Protein AF-Q4FKG7-F1 (afdb_monomer_lite)

Foldseek 3Di:
DACPDLLLLLVLLLVLLCVLQQCFQDPPPLFLRDADPPVVPPPDPPDVPPDDPDVVLVVVLVCLVVDPDRLLQVLLSVQFDDPVLSVDDSSRLSSLLVCCCCVVVVDDPLLLLLLSLLSNVLSVLLNVQLVVLVVVVVVVVVVVVVVVPDPDDPDDPPDDDDDDDDDDDPPDDPPPPPPDPPDDDDDDDDDDDDDDDDPPPCPPPNDHDPSSVVDSHHGDHSRRVSLLSLLSSLLSCCPPPPVCVPPDSLVSLVVSCVSSVHDSSSSVSSNVSSCVSNVNPSDDDPVSSVVSCVSSVHDDD

Sequence (301 aa):
MSISSSDAFASVAVSFVENIVAIGTCGNDGCCNSYNPSIFTLPCAVTDTQETINPALGAFLSEALNAEVFPVGAVARQLCSSHAQLAMTLKGYMHSLFVASREQFGCSLSTLIHSLWLLDRLQRRNILAQQNAAVALHKIHACTYGETCSKKTTSALLNSGLCHGGENSLITHFECWCKSCSGEDVSLSQTSSESSVSSSPEFPRRQLCRACAQNDVFSLQMWNIHIFAAAALLLSMKVNEDALAEVDAEILLDQFSHAICCEPQVLRCAERCICEGLWGNLQVTEQGLQSVIQRLGLHFD

pLDDT: mean 74.67, std 23.63, range [24.89, 98.06]

Organism: Trypanosoma brucei brucei (strain 927/4 GUTat10.1) (NCBI:txid185431)

Structure (mmCIF, N/CA/C/O backbone):
data_AF-Q4FKG7-F1
#
_entry.id   AF-Q4FKG7-F1
#
loop_
_atom_site.group_PDB
_atom_site.id
_atom_site.type_symbol
_atom_site.label_atom_id
_atom_site.label_alt_id
_atom_site.label_comp_id
_atom_site.label_asym_id
_atom_site.label_entity_id
_atom_site.label_seq_id
_atom_site.pdbx_PDB_ins_code
_atom_site.Cartn_x
_atom_site.Cartn_y
_atom_site.Cartn_z
_atom_site.occupancy
_atom_site.B_iso_or_equiv
_atom_site.auth_seq_id
_atom_site.auth_comp_id
_atom_site.auth_asym_id
_atom_site.auth_atom_id
_atom_site.pdbx_PDB_model_num
ATOM 1 N N . MET A 1 1 ? -27.479 1.152 0.770 1.00 41.50 1 MET A N 1
ATOM 2 C CA . MET A 1 1 ? -27.317 0.178 1.873 1.00 41.50 1 MET A CA 1
ATOM 3 C C . MET A 1 1 ? -26.498 0.873 2.938 1.00 41.50 1 MET A C 1
ATOM 5 O O . MET A 1 1 ? -25.358 1.209 2.641 1.00 41.50 1 MET A O 1
ATOM 9 N N . SER A 1 2 ? -27.057 1.135 4.122 1.00 40.53 2 SER A N 1
ATOM 10 C CA . SER A 1 2 ? -26.239 1.627 5.230 1.00 40.53 2 SER A CA 1
ATOM 11 C C . SER A 1 2 ? -25.345 0.474 5.689 1.00 40.53 2 SER A C 1
ATOM 13 O O . SER A 1 2 ? -25.815 -0.594 6.087 1.00 40.53 2 SER A O 1
ATOM 15 N N . ILE A 1 3 ? -24.035 0.632 5.527 1.00 53.28 3 ILE A N 1
ATOM 16 C CA . ILE A 1 3 ? -23.064 -0.365 5.974 1.00 53.28 3 ILE A CA 1
ATOM 17 C C . ILE A 1 3 ? -22.845 -0.127 7.467 1.00 53.28 3 ILE A C 1
ATOM 19 O O . ILE A 1 3 ? -21.933 0.584 7.874 1.00 53.28 3 ILE A O 1
ATOM 23 N N . SER A 1 4 ? -23.753 -0.655 8.28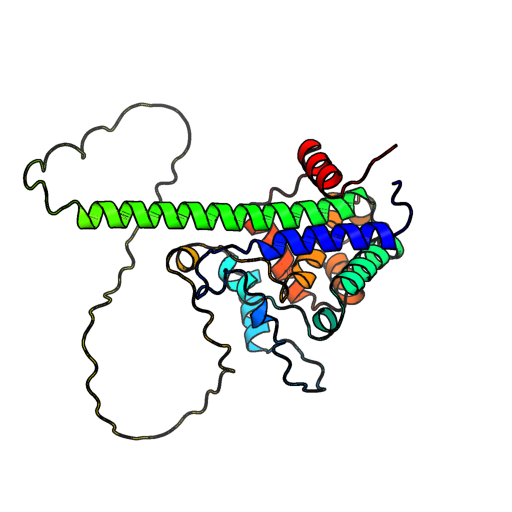9 1.00 53.47 4 SER A N 1
ATOM 24 C CA . SER A 1 4 ? -23.672 -0.538 9.749 1.00 53.47 4 SER A CA 1
ATOM 25 C C . SER A 1 4 ? -22.854 -1.662 10.396 1.00 53.47 4 SER A C 1
ATOM 27 O O . SER A 1 4 ? -22.419 -1.509 11.537 1.00 53.47 4 SER A O 1
ATOM 29 N N . SER A 1 5 ? -22.582 -2.766 9.683 1.00 67.25 5 SER A N 1
ATOM 30 C CA . SER A 1 5 ? -21.755 -3.874 10.181 1.00 67.25 5 SER A CA 1
ATOM 31 C C . SER A 1 5 ? -20.343 -3.880 9.582 1.00 67.25 5 SER A C 1
ATOM 33 O O . SER A 1 5 ? -20.141 -3.584 8.401 1.00 67.25 5 SER A O 1
ATOM 35 N N . SER A 1 6 ? -19.357 -4.255 10.408 1.00 71.25 6 SER A N 1
ATOM 36 C CA . SER A 1 6 ? -17.948 -4.396 10.000 1.00 71.25 6 SER A CA 1
ATOM 37 C C . SER A 1 6 ? -17.780 -5.390 8.838 1.00 71.25 6 SER A C 1
ATOM 39 O O . SER A 1 6 ? -16.996 -5.156 7.920 1.00 71.25 6 SER A O 1
ATOM 41 N N . ASP A 1 7 ? -18.600 -6.445 8.816 1.00 77.25 7 ASP A N 1
ATOM 42 C CA . ASP A 1 7 ? -18.622 -7.471 7.768 1.00 77.25 7 ASP A CA 1
ATOM 43 C C . ASP A 1 7 ? -18.980 -6.932 6.379 1.00 77.25 7 ASP A C 1
ATOM 45 O O . ASP A 1 7 ? -18.345 -7.284 5.379 1.00 77.25 7 ASP A O 1
ATOM 49 N N . ALA A 1 8 ? -20.006 -6.082 6.295 1.00 81.81 8 ALA A N 1
ATOM 50 C CA . ALA A 1 8 ? -20.440 -5.526 5.020 1.00 81.81 8 ALA A CA 1
ATOM 51 C C . ALA A 1 8 ? -19.388 -4.554 4.463 1.00 81.81 8 ALA A C 1
ATOM 53 O O . ALA A 1 8 ? -19.087 -4.601 3.269 1.00 81.81 8 ALA A O 1
ATOM 54 N N . PHE A 1 9 ? -18.760 -3.748 5.327 1.00 85.88 9 PHE A N 1
ATOM 55 C CA . PHE A 1 9 ? -17.671 -2.857 4.921 1.00 85.88 9 PHE A CA 1
ATOM 56 C C . PHE A 1 9 ? -16.456 -3.649 4.435 1.00 85.88 9 PHE A C 1
ATOM 58 O O . PHE A 1 9 ? -15.942 -3.385 3.348 1.00 85.88 9 PHE A O 1
ATOM 65 N N . ALA A 1 10 ? -16.046 -4.669 5.195 1.00 86.69 10 ALA A N 1
ATOM 66 C CA . ALA A 1 10 ? -14.935 -5.536 4.827 1.00 86.69 10 ALA A CA 1
ATOM 67 C C . ALA A 1 10 ? -15.166 -6.204 3.465 1.00 86.69 10 ALA A C 1
ATOM 69 O O . ALA A 1 10 ? -14.263 -6.230 2.636 1.00 86.69 10 ALA A O 1
ATOM 70 N N . SER A 1 11 ? -16.382 -6.686 3.183 1.00 87.81 11 SER A N 1
ATOM 71 C CA . SER A 1 11 ? -16.685 -7.330 1.899 1.00 87.81 11 SER A CA 1
ATOM 72 C C . SER A 1 11 ? -16.505 -6.389 0.705 1.00 87.81 11 SER A C 1
ATOM 74 O O . SER A 1 11 ? -15.969 -6.798 -0.321 1.00 87.81 11 SER A O 1
ATOM 76 N N . VAL A 1 12 ? -16.939 -5.137 0.833 1.00 89.75 12 VAL A N 1
ATOM 77 C CA . VAL A 1 12 ? -16.806 -4.137 -0.233 1.00 89.75 12 VAL A CA 1
ATOM 78 C C . VAL A 1 12 ? -15.351 -3.685 -0.385 1.00 89.75 12 VAL A C 1
ATOM 80 O O . VAL A 1 12 ? -14.851 -3.553 -1.504 1.00 89.75 12 VAL A O 1
ATOM 83 N N . ALA A 1 13 ? -14.646 -3.494 0.731 1.00 92.56 13 ALA A N 1
ATOM 84 C CA . ALA A 1 13 ? -13.229 -3.155 0.733 1.00 92.56 13 ALA A CA 1
ATOM 85 C C . ALA A 1 13 ? -12.373 -4.235 0.057 1.00 92.56 13 ALA A C 1
ATOM 87 O O . ALA A 1 13 ? -11.435 -3.909 -0.663 1.00 92.56 13 ALA A O 1
ATOM 88 N N . VAL A 1 14 ? -12.721 -5.511 0.231 1.00 93.00 14 VAL A N 1
ATOM 89 C CA . VAL A 1 14 ? -12.035 -6.630 -0.431 1.00 93.00 14 VAL A CA 1
ATOM 90 C C . VAL A 1 14 ? -12.167 -6.527 -1.938 1.00 93.00 14 VAL A C 1
ATOM 92 O O . VAL A 1 14 ? -11.148 -6.492 -2.616 1.00 93.00 14 VAL A O 1
ATOM 95 N N . SER A 1 15 ? -13.386 -6.381 -2.464 1.00 90.19 15 SER A N 1
ATOM 96 C CA . SER A 1 15 ? -13.584 -6.225 -3.909 1.00 90.19 15 SER A CA 1
ATOM 97 C C . SER A 1 15 ? -12.850 -4.998 -4.457 1.00 90.19 15 SER A C 1
ATOM 99 O O . SER A 1 15 ? -12.302 -5.026 -5.556 1.00 90.19 15 SER A O 1
ATOM 101 N N . PHE A 1 16 ? -12.792 -3.913 -3.685 1.00 92.56 16 PHE A N 1
ATOM 102 C CA . PHE A 1 16 ? -12.019 -2.729 -4.045 1.00 92.56 16 PHE A CA 1
ATOM 103 C C . PHE A 1 16 ? -10.510 -3.013 -4.124 1.00 92.56 16 PHE A C 1
ATOM 105 O O . PHE A 1 16 ? -9.865 -2.614 -5.094 1.00 92.56 16 PHE A O 1
ATOM 112 N N . VAL A 1 17 ? -9.955 -3.721 -3.140 1.00 93.81 17 VAL A N 1
ATOM 113 C CA . VAL A 1 17 ? -8.538 -4.108 -3.097 1.00 93.81 17 VAL A CA 1
ATOM 114 C C . VAL A 1 17 ? -8.193 -5.105 -4.207 1.00 93.81 17 VAL A C 1
ATOM 116 O O . VAL A 1 17 ? -7.183 -4.928 -4.889 1.00 93.81 17 VAL A O 1
ATOM 119 N N . GLU A 1 18 ? -9.042 -6.103 -4.450 1.00 91.38 18 GLU A N 1
ATOM 120 C CA . GLU A 1 18 ? -8.882 -7.064 -5.548 1.00 91.38 18 GLU A CA 1
ATOM 121 C C . GLU A 1 18 ? -8.827 -6.348 -6.900 1.00 91.38 18 GLU A C 1
ATOM 123 O O . GLU A 1 18 ? -7.942 -6.626 -7.707 1.00 91.38 18 GLU A O 1
ATOM 128 N N . ASN A 1 19 ? -9.702 -5.361 -7.118 1.00 89.62 19 ASN A N 1
ATOM 129 C CA . ASN A 1 19 ? -9.699 -4.554 -8.337 1.00 89.62 19 ASN A CA 1
ATOM 130 C C . ASN A 1 19 ? -8.413 -3.733 -8.506 1.00 89.62 19 ASN A C 1
ATOM 132 O O . ASN A 1 19 ? -7.925 -3.594 -9.624 1.00 89.62 19 ASN A O 1
ATOM 136 N N . ILE A 1 20 ? -7.847 -3.194 -7.422 1.00 90.50 20 ILE A N 1
ATOM 137 C CA . ILE A 1 20 ? -6.566 -2.469 -7.466 1.00 90.50 20 ILE A CA 1
ATOM 138 C C . ILE A 1 20 ? -5.433 -3.413 -7.871 1.00 90.50 20 ILE A C 1
ATOM 140 O O . ILE A 1 20 ? -4.628 -3.088 -8.745 1.00 90.50 20 ILE A O 1
ATOM 144 N N . VAL A 1 21 ? -5.383 -4.591 -7.250 1.00 89.44 21 VAL A N 1
ATOM 145 C CA . VAL A 1 21 ? -4.338 -5.591 -7.486 1.00 89.44 21 VAL A CA 1
ATOM 146 C C . VAL A 1 21 ? -4.432 -6.194 -8.891 1.00 89.44 21 VAL A C 1
ATOM 148 O O . VAL A 1 21 ? -3.402 -6.394 -9.535 1.00 89.44 21 VAL A O 1
ATOM 151 N N . ALA A 1 22 ? -5.645 -6.440 -9.394 1.00 85.44 22 ALA A N 1
ATOM 152 C CA . ALA A 1 22 ? -5.891 -7.074 -10.691 1.00 85.44 22 ALA A CA 1
ATOM 153 C C . ALA A 1 22 ? -5.390 -6.264 -11.899 1.00 85.44 22 ALA A C 1
ATOM 155 O O . ALA A 1 22 ? -5.225 -6.818 -12.983 1.00 85.44 22 ALA A O 1
ATOM 156 N N . ILE A 1 23 ? -5.125 -4.965 -11.732 1.00 81.12 23 ILE A N 1
ATOM 157 C CA . ILE A 1 23 ? -4.583 -4.121 -12.806 1.00 81.12 23 ILE A CA 1
ATOM 158 C C . ILE A 1 23 ? -3.077 -4.374 -12.994 1.00 81.12 23 ILE A C 1
ATOM 160 O O . ILE A 1 23 ? -2.565 -4.271 -14.110 1.00 81.12 23 ILE A O 1
ATOM 164 N N . GLY A 1 24 ? -2.357 -4.715 -11.918 1.00 80.75 24 GLY A N 1
ATOM 165 C CA . GLY A 1 24 ? -0.894 -4.752 -11.915 1.00 80.75 24 GLY A CA 1
ATOM 166 C C . GLY A 1 24 ? -0.268 -3.390 -12.244 1.00 80.75 24 GLY A C 1
ATOM 167 O O . GLY A 1 24 ? -0.960 -2.384 -12.394 1.00 80.75 24 GLY A O 1
ATOM 168 N N . THR A 1 25 ? 1.061 -3.334 -12.333 1.00 83.94 25 THR A N 1
ATOM 169 C CA . THR A 1 25 ? 1.792 -2.107 -12.713 1.00 83.94 25 THR A CA 1
ATOM 170 C C . THR A 1 25 ? 2.351 -2.183 -14.136 1.00 83.94 25 THR A C 1
ATOM 172 O O . THR A 1 25 ? 2.594 -1.153 -14.760 1.00 83.94 25 THR A O 1
ATOM 175 N N . CYS A 1 26 ? 2.575 -3.386 -14.673 1.00 85.62 26 CYS A N 1
ATOM 176 C CA . CYS A 1 26 ? 3.195 -3.596 -15.981 1.00 85.62 26 CYS A CA 1
ATOM 177 C C . CYS A 1 26 ? 2.385 -4.573 -16.845 1.00 85.62 26 CYS A C 1
ATOM 179 O O . CYS A 1 26 ? 1.997 -5.632 -16.375 1.00 85.62 26 CYS A O 1
ATOM 181 N N . GLY A 1 27 ? 2.200 -4.265 -18.131 1.00 81.69 27 GLY A N 1
ATOM 182 C CA . GLY A 1 27 ? 1.550 -5.174 -19.090 1.00 81.69 27 GLY A CA 1
ATOM 183 C C . GLY A 1 27 ? 2.479 -6.215 -19.730 1.00 81.69 27 GLY A C 1
ATOM 184 O O . GLY A 1 27 ? 2.085 -6.865 -20.687 1.00 81.69 27 GLY A O 1
ATOM 185 N N . ASN A 1 28 ? 3.735 -6.326 -19.283 1.00 83.81 28 ASN A N 1
ATOM 186 C CA . ASN A 1 28 ? 4.664 -7.347 -19.772 1.00 83.81 28 ASN A CA 1
ATOM 187 C C . ASN A 1 28 ? 4.603 -8.564 -18.847 1.00 83.81 28 ASN A C 1
ATOM 189 O O . ASN A 1 28 ? 5.131 -8.490 -17.741 1.00 83.81 28 ASN A O 1
ATOM 193 N N . ASP A 1 29 ? 4.021 -9.670 -19.306 1.00 79.81 29 ASP A N 1
ATOM 194 C CA . ASP A 1 29 ? 3.774 -10.879 -18.503 1.00 79.81 29 ASP A CA 1
ATOM 195 C C . ASP A 1 29 ? 5.035 -11.479 -17.858 1.00 79.81 29 ASP A C 1
ATOM 197 O O . ASP A 1 29 ? 4.946 -12.093 -16.798 1.00 79.81 29 ASP A O 1
ATOM 201 N N . GLY A 1 30 ? 6.220 -11.251 -18.439 1.00 79.69 30 GLY A N 1
ATOM 202 C CA . GLY A 1 30 ? 7.505 -11.675 -17.867 1.00 79.69 30 GLY A CA 1
ATOM 203 C C . GLY A 1 30 ? 8.095 -10.715 -16.825 1.00 79.69 30 GLY A C 1
ATOM 204 O O . GLY A 1 30 ? 9.149 -10.994 -16.258 1.00 79.69 30 GLY A O 1
ATOM 205 N N . CYS A 1 31 ? 7.463 -9.563 -16.592 1.00 85.75 31 CYS A N 1
ATOM 206 C CA . CYS A 1 31 ? 7.897 -8.571 -15.616 1.00 85.75 31 CYS A CA 1
ATOM 207 C C . CYS A 1 31 ? 7.337 -8.901 -14.233 1.00 85.75 31 CYS A C 1
ATOM 209 O O . CYS A 1 31 ? 6.140 -9.084 -14.085 1.00 85.75 31 CYS A O 1
ATOM 211 N N . CYS A 1 32 ? 8.142 -8.842 -13.176 1.00 82.81 32 CYS A N 1
ATOM 212 C CA . CYS A 1 32 ? 7.636 -9.073 -11.816 1.00 82.81 32 CYS A CA 1
ATOM 213 C C . CYS A 1 32 ? 6.607 -8.038 -11.322 1.00 82.81 32 CYS A C 1
ATOM 215 O O . CYS A 1 32 ? 5.939 -8.267 -10.321 1.00 82.81 32 CYS A O 1
ATOM 217 N N . ASN A 1 33 ? 6.466 -6.913 -12.026 1.00 84.31 33 ASN A N 1
ATOM 218 C CA . ASN A 1 33 ? 5.433 -5.910 -11.772 1.00 84.31 33 ASN A CA 1
ATOM 219 C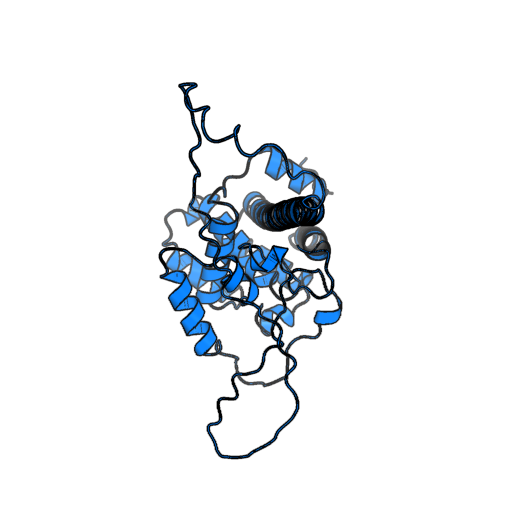 C . ASN A 1 33 ? 4.140 -6.150 -12.576 1.00 84.31 33 ASN A C 1
ATOM 221 O O . ASN A 1 33 ? 3.216 -5.337 -12.472 1.00 84.31 33 ASN A O 1
ATOM 225 N N . SER A 1 34 ? 4.061 -7.194 -13.407 1.00 83.50 34 SER A N 1
ATOM 226 C CA . SER A 1 34 ? 2.812 -7.568 -14.071 1.00 83.50 34 SER A CA 1
ATOM 227 C C . SER A 1 34 ? 1.882 -8.295 -13.123 1.00 83.50 34 SER A C 1
ATOM 229 O O . SER A 1 34 ? 2.320 -8.991 -12.205 1.00 83.50 34 SER A O 1
ATOM 231 N N . TYR A 1 35 ? 0.580 -8.110 -13.326 1.00 81.25 35 TYR A N 1
ATOM 232 C CA . TYR A 1 35 ? -0.392 -8.927 -12.622 1.00 81.25 35 TYR A CA 1
ATOM 233 C C . TYR A 1 35 ? -0.240 -10.376 -13.084 1.00 81.25 35 TYR A C 1
ATOM 235 O O . TYR A 1 35 ? -0.394 -10.675 -14.266 1.00 81.25 35 TYR A O 1
ATOM 243 N N . ASN A 1 36 ? 0.050 -11.275 -12.147 1.00 69.75 36 ASN A N 1
ATOM 244 C CA . ASN A 1 36 ? 0.094 -12.699 -12.425 1.00 69.75 36 ASN A CA 1
ATOM 245 C C . ASN A 1 36 ? -0.752 -13.457 -11.391 1.00 69.75 36 ASN A C 1
ATOM 247 O O . ASN A 1 36 ? -0.294 -13.661 -10.263 1.00 69.75 36 ASN A O 1
ATOM 251 N N . PRO A 1 37 ? -1.968 -13.901 -11.761 1.00 65.88 37 PRO A N 1
ATOM 252 C CA . PRO A 1 37 ? -2.827 -14.662 -10.857 1.00 65.88 37 PRO A CA 1
ATOM 253 C C . PRO A 1 37 ? -2.258 -16.056 -10.554 1.00 65.88 37 PRO A C 1
ATOM 255 O O . PRO A 1 37 ? -2.560 -16.635 -9.517 1.00 65.88 37 PRO A O 1
ATOM 258 N N . SER A 1 38 ? -1.409 -16.587 -11.438 1.00 58.31 38 SER A N 1
ATOM 259 C CA . SER A 1 38 ? -0.846 -17.943 -11.375 1.00 58.31 38 SER A CA 1
ATOM 260 C C . SER A 1 38 ? 0.357 -18.048 -10.433 1.00 58.31 38 SER A C 1
ATOM 262 O O . SER A 1 38 ? 0.623 -19.120 -9.904 1.00 58.31 38 SER A O 1
ATOM 264 N N . ILE A 1 39 ? 1.064 -16.937 -10.183 1.00 54.19 39 ILE A N 1
ATOM 265 C CA . ILE A 1 39 ? 2.149 -16.851 -9.180 1.00 54.19 39 ILE A CA 1
ATOM 266 C C . ILE A 1 39 ? 1.581 -16.874 -7.745 1.00 54.19 39 ILE A C 1
ATOM 268 O O . ILE A 1 39 ? 2.330 -16.950 -6.776 1.00 54.19 39 ILE A O 1
ATOM 272 N N . PHE A 1 40 ? 0.252 -16.930 -7.588 1.00 52.47 40 PHE A N 1
ATOM 273 C CA . PHE A 1 40 ? -0.415 -17.239 -6.320 1.00 52.47 40 PHE A CA 1
ATOM 274 C C . PHE A 1 40 ? -0.227 -18.701 -5.859 1.00 52.47 40 PHE A C 1
ATOM 276 O O . PHE A 1 40 ? -0.936 -19.194 -4.987 1.00 52.47 40 PHE A O 1
ATOM 283 N N . THR A 1 41 ? 0.755 -19.424 -6.394 1.00 42.94 41 THR A N 1
ATOM 284 C CA . THR A 1 41 ? 1.362 -20.523 -5.648 1.00 42.94 41 THR A CA 1
ATOM 285 C C . THR A 1 41 ? 2.207 -19.899 -4.545 1.00 42.94 41 THR A C 1
ATOM 287 O O . THR A 1 41 ? 3.330 -19.463 -4.798 1.00 42.94 41 THR A O 1
ATOM 290 N N . LEU A 1 42 ? 1.629 -19.808 -3.343 1.00 44.16 42 LEU A N 1
ATOM 291 C CA . LEU A 1 42 ? 2.340 -19.604 -2.080 1.00 44.16 42 LEU A CA 1
ATOM 292 C C . LEU A 1 42 ? 3.784 -20.130 -2.200 1.00 44.16 42 LEU A C 1
ATOM 294 O O . LEU A 1 42 ? 3.951 -21.314 -2.511 1.00 44.16 42 LEU A O 1
ATOM 298 N N . PRO A 1 43 ? 4.834 -19.335 -1.929 1.00 41.09 43 PRO A N 1
ATOM 299 C CA . PRO A 1 43 ? 6.144 -19.895 -1.638 1.00 41.09 43 PRO A CA 1
ATOM 300 C C . PRO A 1 43 ? 6.071 -20.531 -0.244 1.00 41.09 43 PRO A C 1
ATOM 302 O O . PRO A 1 43 ? 6.733 -20.101 0.684 1.00 41.09 43 PRO A O 1
ATOM 305 N N . CYS A 1 44 ? 5.194 -21.511 -0.056 1.00 43.16 44 CYS A N 1
ATOM 306 C CA . CYS A 1 44 ? 5.070 -22.253 1.182 1.00 43.16 44 CYS A CA 1
ATOM 307 C C . CYS A 1 44 ? 5.489 -23.675 0.878 1.00 43.16 44 CYS A C 1
ATOM 309 O O . CYS A 1 44 ? 4.675 -24.588 0.753 1.00 43.16 44 CYS A O 1
ATOM 311 N N . ALA A 1 45 ? 6.805 -23.857 0.787 1.00 35.78 45 ALA A N 1
ATOM 312 C CA . ALA A 1 45 ? 7.344 -25.040 1.420 1.00 35.78 45 ALA A CA 1
ATOM 313 C C . ALA A 1 45 ? 6.884 -24.955 2.882 1.00 35.78 45 ALA A C 1
ATOM 315 O O . ALA A 1 45 ? 7.250 -24.034 3.602 1.00 35.78 45 ALA A O 1
ATOM 316 N N . VAL A 1 46 ? 5.961 -25.835 3.259 1.00 38.78 46 VAL A N 1
ATOM 317 C CA . VAL A 1 46 ? 5.488 -25.988 4.632 1.00 38.78 46 VAL A CA 1
ATOM 318 C C . VAL A 1 46 ? 6.699 -26.387 5.466 1.00 38.78 46 VAL A C 1
ATOM 320 O O . VAL A 1 46 ? 7.093 -27.550 5.483 1.00 38.78 46 VAL A O 1
ATOM 323 N N . THR A 1 47 ? 7.325 -25.421 6.121 1.00 37.72 47 THR A N 1
ATOM 324 C CA . THR A 1 47 ? 8.205 -25.691 7.249 1.00 37.72 47 THR A CA 1
ATOM 325 C C . THR A 1 47 ? 7.547 -25.086 8.473 1.00 37.72 47 THR A C 1
ATOM 327 O O . THR A 1 47 ? 7.498 -23.872 8.614 1.00 37.72 47 THR A O 1
ATOM 330 N N . ASP A 1 48 ? 7.034 -25.954 9.350 1.00 34.41 48 ASP A N 1
ATOM 331 C CA . ASP A 1 48 ? 6.389 -25.674 10.651 1.00 34.41 48 ASP A CA 1
ATOM 332 C C . ASP A 1 48 ? 7.260 -24.877 11.650 1.00 34.41 48 ASP A C 1
ATOM 334 O O . ASP A 1 48 ? 6.940 -24.742 12.831 1.00 34.41 48 ASP A O 1
ATOM 338 N N . THR A 1 49 ? 8.393 -24.343 11.213 1.00 41.66 49 THR A N 1
ATOM 339 C CA . THR A 1 49 ? 9.230 -23.455 12.003 1.00 41.66 49 THR A CA 1
ATOM 340 C C . THR A 1 49 ? 8.757 -22.032 11.790 1.00 41.66 49 THR A C 1
ATOM 342 O O . THR A 1 49 ? 8.836 -21.530 10.676 1.00 41.66 49 THR A O 1
ATOM 345 N N . GLN A 1 50 ? 8.291 -21.402 12.869 1.00 43.50 50 GLN A N 1
ATOM 346 C CA . GLN A 1 50 ? 8.055 -19.965 13.009 1.00 43.50 50 GLN A CA 1
ATOM 347 C C . GLN A 1 50 ? 9.090 -19.181 12.180 1.00 43.50 50 GLN A C 1
ATOM 349 O O . GLN A 1 50 ? 10.251 -19.081 12.576 1.00 43.50 50 GLN A O 1
ATOM 354 N N . GLU A 1 51 ? 8.696 -18.731 10.984 1.00 51.44 51 GLU A N 1
ATOM 355 C CA . GLU A 1 51 ? 9.615 -18.120 10.023 1.00 51.44 51 GLU A CA 1
ATOM 356 C C . GLU A 1 51 ? 9.966 -16.721 10.518 1.00 51.44 51 GLU A C 1
ATOM 358 O O . GLU A 1 51 ? 9.312 -15.729 10.200 1.00 51.44 51 GLU A O 1
ATOM 363 N N . THR A 1 52 ? 11.010 -16.646 11.337 1.00 58.34 52 THR A N 1
ATOM 364 C CA . THR A 1 52 ? 11.770 -15.417 11.506 1.00 58.34 52 THR A CA 1
ATOM 365 C C . THR A 1 52 ? 12.207 -14.943 10.128 1.00 58.34 52 THR A C 1
ATOM 367 O O . THR A 1 52 ? 12.632 -15.739 9.284 1.00 58.34 52 THR A O 1
ATOM 370 N N . ILE A 1 53 ? 12.084 -13.635 9.887 1.00 64.00 53 ILE A N 1
ATOM 371 C CA . ILE A 1 53 ? 12.585 -12.999 8.668 1.00 64.00 53 ILE A CA 1
ATOM 372 C C . ILE A 1 53 ? 13.992 -13.523 8.408 1.00 64.00 53 ILE A C 1
ATOM 374 O O . ILE A 1 53 ? 14.844 -13.487 9.299 1.00 64.00 53 ILE A O 1
ATOM 378 N N . ASN A 1 54 ? 14.235 -14.003 7.185 1.00 76.25 54 ASN A N 1
ATOM 379 C CA . ASN A 1 54 ? 15.568 -14.420 6.770 1.00 76.25 54 ASN A CA 1
ATOM 380 C C . ASN A 1 54 ? 16.573 -13.324 7.184 1.00 76.25 54 ASN A C 1
ATOM 382 O O . ASN A 1 54 ? 16.395 -12.181 6.757 1.00 76.25 54 ASN A O 1
ATOM 386 N N . PRO A 1 55 ? 17.618 -13.628 7.975 1.00 79.50 55 PRO A N 1
ATOM 387 C CA . PRO A 1 55 ? 18.538 -12.618 8.494 1.00 79.50 55 PRO A CA 1
ATOM 388 C C . PRO A 1 55 ? 19.110 -11.682 7.421 1.00 79.50 55 PRO A C 1
ATOM 390 O O . PRO A 1 55 ? 19.305 -10.497 7.681 1.00 79.50 55 PRO A O 1
ATOM 393 N N . ALA A 1 56 ? 19.319 -12.180 6.198 1.00 82.62 56 ALA A N 1
ATOM 394 C CA . ALA A 1 56 ? 19.765 -11.363 5.071 1.00 82.62 56 ALA A CA 1
ATOM 395 C C . ALA A 1 56 ? 18.704 -10.343 4.620 1.00 82.62 56 ALA A C 1
ATOM 397 O O . ALA A 1 56 ? 19.031 -9.193 4.335 1.00 82.62 56 ALA A O 1
ATOM 398 N N . LEU A 1 57 ? 17.429 -10.746 4.592 1.00 83.06 57 LEU A N 1
ATOM 399 C CA . LEU A 1 57 ? 16.312 -9.845 4.314 1.00 83.06 57 LEU A CA 1
ATOM 400 C C . LEU A 1 57 ? 16.155 -8.820 5.443 1.00 83.06 57 LEU A C 1
ATOM 402 O O . LEU A 1 57 ? 16.019 -7.636 5.160 1.00 83.06 57 LEU A O 1
ATOM 406 N N . GLY A 1 58 ? 16.248 -9.246 6.705 1.00 85.81 58 GLY A N 1
ATOM 407 C CA . GLY A 1 58 ? 16.202 -8.340 7.857 1.00 85.81 58 GLY A CA 1
ATOM 408 C C . GLY A 1 58 ? 17.312 -7.286 7.811 1.00 85.81 58 GLY A C 1
ATOM 409 O O . GLY A 1 58 ? 17.045 -6.097 7.966 1.00 85.81 58 GLY A O 1
ATOM 410 N N . ALA A 1 59 ? 18.546 -7.697 7.504 1.00 88.12 59 ALA A N 1
ATOM 411 C CA . ALA A 1 59 ? 19.672 -6.782 7.328 1.00 88.12 59 ALA A CA 1
ATOM 412 C C . ALA A 1 59 ? 19.441 -5.789 6.176 1.00 88.12 59 ALA A C 1
ATOM 414 O O . ALA A 1 59 ? 19.626 -4.589 6.369 1.00 88.12 59 ALA A O 1
ATOM 415 N N . PHE A 1 60 ? 18.969 -6.263 5.017 1.00 90.88 60 PHE A N 1
ATOM 416 C CA . PHE A 1 60 ? 18.641 -5.405 3.874 1.00 90.88 60 PHE A CA 1
ATOM 417 C C . PHE A 1 60 ? 17.555 -4.372 4.208 1.00 90.88 60 PHE A C 1
ATOM 419 O O . PHE A 1 60 ? 17.694 -3.196 3.876 1.00 90.88 60 PHE A O 1
ATOM 426 N N . LEU A 1 61 ? 16.481 -4.784 4.887 1.00 92.56 61 LEU A N 1
ATOM 427 C CA . LEU A 1 61 ? 15.412 -3.874 5.302 1.00 92.56 61 LEU A CA 1
ATOM 428 C C . LEU A 1 61 ? 15.917 -2.845 6.325 1.00 92.56 61 LEU A C 1
ATOM 430 O O . LEU A 1 61 ? 15.554 -1.672 6.244 1.00 92.56 61 LEU A O 1
ATOM 434 N N . SER A 1 62 ? 16.781 -3.257 7.260 1.00 93.25 62 SER A N 1
ATOM 435 C CA . SER A 1 62 ? 17.410 -2.361 8.242 1.00 93.25 62 SER A CA 1
ATOM 436 C C . SER A 1 62 ? 18.285 -1.322 7.556 1.00 93.25 62 SER A C 1
ATOM 438 O O . SER A 1 62 ? 18.209 -0.139 7.875 1.00 93.25 62 SER A O 1
ATOM 440 N N . GLU A 1 63 ? 19.115 -1.754 6.610 1.00 93.19 63 GLU A N 1
ATOM 441 C CA . GLU A 1 63 ? 19.979 -0.868 5.837 1.00 93.19 63 GLU A CA 1
ATOM 442 C C . GLU A 1 63 ? 19.147 0.131 5.030 1.00 93.19 63 GLU A C 1
ATOM 444 O O . GLU A 1 63 ? 19.389 1.333 5.106 1.00 93.19 63 GLU A O 1
ATOM 449 N N . ALA A 1 64 ? 18.106 -0.343 4.341 1.00 93.38 64 ALA A N 1
ATOM 450 C CA . ALA A 1 64 ? 17.226 0.511 3.555 1.00 93.38 64 ALA A CA 1
ATOM 451 C C . ALA A 1 64 ? 16.539 1.590 4.404 1.00 93.38 64 ALA A C 1
ATOM 453 O O . ALA A 1 64 ? 16.456 2.734 3.969 1.00 93.38 64 ALA A O 1
ATOM 454 N N . LEU A 1 65 ? 16.073 1.259 5.615 1.00 93.62 65 LEU A N 1
ATOM 455 C CA . LEU A 1 65 ? 15.447 2.228 6.527 1.00 93.62 65 LEU A CA 1
ATOM 456 C C . LEU A 1 65 ? 16.402 3.335 6.991 1.00 93.62 65 LEU A C 1
ATOM 458 O O . LEU A 1 65 ? 15.943 4.434 7.289 1.00 93.62 65 LEU A O 1
ATOM 462 N N . ASN A 1 66 ? 17.703 3.051 7.044 1.00 94.75 66 ASN A N 1
ATOM 463 C CA . ASN A 1 66 ? 18.733 4.008 7.447 1.00 94.75 66 ASN A CA 1
ATOM 464 C C . ASN A 1 66 ? 19.406 4.709 6.252 1.00 94.75 66 ASN A C 1
ATOM 466 O O . ASN A 1 66 ? 20.268 5.564 6.453 1.00 94.75 66 ASN A O 1
ATOM 470 N N . ALA A 1 67 ? 19.047 4.347 5.018 1.00 92.62 67 ALA A N 1
ATOM 471 C CA . ALA A 1 67 ? 19.614 4.943 3.819 1.00 92.62 67 ALA A CA 1
ATOM 472 C C . ALA A 1 67 ? 19.121 6.386 3.628 1.00 92.62 67 ALA A C 1
ATOM 474 O O . ALA A 1 67 ? 17.946 6.688 3.830 1.00 92.62 67 ALA A O 1
ATOM 475 N N . GLU A 1 68 ? 20.013 7.265 3.162 1.00 91.44 68 GLU A N 1
ATOM 476 C CA . GLU A 1 68 ? 19.672 8.654 2.818 1.00 91.44 68 GLU A CA 1
ATOM 477 C C . GLU A 1 68 ? 18.600 8.713 1.719 1.00 91.44 68 GLU A C 1
ATOM 479 O O . GLU A 1 68 ? 17.645 9.485 1.801 1.00 91.44 68 GLU A O 1
ATOM 484 N N . VAL A 1 69 ? 18.733 7.844 0.713 1.00 92.25 69 VAL A N 1
ATOM 485 C CA . VAL A 1 69 ? 17.748 7.658 -0.352 1.00 92.25 69 VAL A CA 1
ATOM 486 C C . VAL A 1 69 ? 17.115 6.286 -0.186 1.00 92.25 69 VAL A C 1
ATOM 488 O O . VAL A 1 69 ? 17.754 5.260 -0.421 1.00 92.25 69 VAL A O 1
ATOM 491 N N . PHE A 1 70 ? 15.844 6.265 0.214 1.00 93.69 70 PHE A N 1
ATOM 492 C CA . PHE A 1 70 ? 15.111 5.025 0.434 1.00 93.69 70 PHE A CA 1
ATOM 493 C C . PHE A 1 70 ? 14.781 4.338 -0.908 1.00 93.69 70 PHE A C 1
ATOM 495 O O . PHE A 1 70 ? 14.055 4.914 -1.725 1.00 93.69 70 PHE A O 1
ATOM 502 N N . PRO A 1 71 ? 15.253 3.101 -1.161 1.00 91.62 71 PRO A N 1
ATOM 503 C CA . PRO A 1 71 ? 15.090 2.446 -2.457 1.00 91.62 71 PRO A CA 1
ATOM 504 C C . PRO A 1 71 ? 13.702 1.791 -2.585 1.00 91.62 71 PRO A C 1
ATOM 506 O O . PRO A 1 71 ? 13.568 0.564 -2.552 1.00 91.62 71 PRO A O 1
ATOM 509 N N . VAL A 1 72 ? 12.659 2.620 -2.742 1.00 93.19 72 VAL A N 1
ATOM 510 C CA . VAL A 1 72 ? 11.228 2.240 -2.699 1.00 93.19 72 VAL A CA 1
ATOM 511 C C . VAL A 1 72 ? 10.929 0.990 -3.515 1.00 93.19 72 VAL A C 1
ATOM 513 O O . VAL A 1 72 ? 10.361 0.034 -2.989 1.00 93.19 72 VAL A O 1
ATOM 516 N N . GLY A 1 73 ? 11.313 0.983 -4.795 1.00 89.19 73 GLY A N 1
ATOM 517 C CA . GLY A 1 73 ? 11.016 -0.130 -5.687 1.00 89.19 73 GLY A CA 1
ATOM 518 C C . GLY A 1 73 ? 11.700 -1.422 -5.243 1.00 89.19 73 GLY A C 1
ATOM 519 O O . GLY A 1 73 ? 11.079 -2.483 -5.259 1.00 89.19 73 GLY A O 1
ATOM 520 N N . ALA A 1 74 ? 12.974 -1.350 -4.843 1.00 88.75 74 ALA A N 1
ATOM 521 C CA . ALA A 1 74 ? 13.733 -2.523 -4.420 1.00 88.75 74 ALA A CA 1
ATOM 522 C C . ALA A 1 74 ? 13.162 -3.122 -3.133 1.00 88.75 74 ALA A C 1
ATOM 524 O O . ALA A 1 74 ? 12.942 -4.330 -3.086 1.00 88.75 74 ALA A O 1
ATOM 525 N N . VAL A 1 75 ? 12.854 -2.281 -2.142 1.00 91.94 75 VAL A N 1
ATOM 526 C CA . VAL A 1 75 ? 12.258 -2.713 -0.873 1.00 91.94 75 VAL A CA 1
ATOM 527 C C . VAL A 1 75 ? 10.871 -3.296 -1.100 1.00 91.94 75 VAL A C 1
ATOM 529 O O . VAL A 1 75 ? 10.639 -4.452 -0.758 1.00 91.94 75 VAL A O 1
ATOM 532 N N . ALA A 1 76 ? 9.966 -2.559 -1.749 1.00 91.50 76 ALA A N 1
ATOM 533 C CA . ALA A 1 76 ? 8.578 -2.983 -1.930 1.00 91.50 76 ALA A CA 1
ATOM 534 C C . ALA A 1 76 ? 8.444 -4.327 -2.666 1.00 91.50 76 ALA A C 1
ATOM 536 O O . ALA A 1 76 ? 7.536 -5.107 -2.384 1.00 91.50 76 ALA A O 1
ATOM 537 N N . ARG A 1 77 ? 9.366 -4.632 -3.589 1.00 87.88 77 ARG A N 1
ATOM 538 C CA . ARG A 1 77 ? 9.396 -5.916 -4.306 1.00 87.88 77 ARG A CA 1
ATOM 539 C C . ARG A 1 77 ? 9.861 -7.098 -3.448 1.00 87.88 77 ARG A C 1
ATOM 541 O O . ARG A 1 77 ? 9.630 -8.233 -3.862 1.00 87.88 77 ARG A O 1
ATOM 548 N N . GLN A 1 78 ? 10.502 -6.844 -2.306 1.00 86.75 78 GLN A N 1
ATOM 549 C CA . GLN A 1 78 ? 10.927 -7.855 -1.329 1.00 86.75 78 GLN A CA 1
ATOM 550 C C . GLN A 1 78 ? 9.924 -8.031 -0.179 1.00 86.75 78 GLN A C 1
ATOM 552 O O . GLN A 1 78 ? 9.950 -9.056 0.496 1.00 86.75 78 GLN A O 1
ATOM 557 N N . LEU A 1 79 ? 9.027 -7.064 0.045 1.00 89.88 79 LEU A N 1
ATOM 558 C CA . LEU A 1 79 ? 8.014 -7.150 1.099 1.00 89.88 79 LEU A CA 1
ATOM 559 C C . LEU A 1 79 ? 6.933 -8.162 0.722 1.00 89.88 79 LEU A C 1
ATOM 561 O O . LEU A 1 79 ? 6.088 -7.878 -0.119 1.00 89.88 79 LEU A O 1
ATOM 565 N N . CYS A 1 80 ? 6.947 -9.329 1.356 1.00 87.56 80 CYS A N 1
ATOM 566 C CA . CYS A 1 80 ? 5.952 -10.379 1.164 1.00 87.56 80 CYS A CA 1
ATOM 567 C C . CYS A 1 80 ? 5.163 -10.594 2.451 1.00 87.56 80 CYS A C 1
ATOM 569 O O . CYS A 1 80 ? 5.752 -10.640 3.528 1.00 87.56 80 CYS A O 1
ATOM 571 N N . SER A 1 81 ? 3.841 -10.725 2.329 1.00 88.06 81 SER A N 1
ATOM 572 C CA . SER A 1 81 ? 2.949 -11.077 3.429 1.00 88.06 81 SER A CA 1
ATOM 573 C C . SER A 1 81 ? 3.411 -12.368 4.089 1.00 88.06 81 SER A C 1
ATOM 575 O O . SER A 1 81 ? 3.868 -13.288 3.406 1.00 88.06 81 SER A O 1
ATOM 577 N N . SER A 1 82 ? 3.299 -12.422 5.416 1.00 84.44 82 SER A N 1
ATOM 578 C CA . SER A 1 82 ? 3.705 -13.597 6.183 1.00 84.44 82 SER A CA 1
ATOM 579 C C . SER A 1 82 ? 2.830 -14.801 5.841 1.00 84.44 82 SER A C 1
ATOM 581 O O . SER A 1 82 ? 1.706 -14.653 5.349 1.00 84.44 82 SER A O 1
ATOM 583 N N . HIS A 1 83 ? 3.311 -16.005 6.151 1.00 82.19 83 HIS A N 1
ATOM 584 C CA . HIS A 1 83 ? 2.509 -17.216 5.990 1.00 82.19 83 HIS A CA 1
ATOM 585 C C . HIS A 1 83 ? 1.160 -17.108 6.718 1.00 82.19 83 HIS A C 1
ATOM 587 O O . HIS A 1 83 ? 0.125 -17.423 6.141 1.00 82.19 83 HIS A O 1
ATOM 593 N N . ALA A 1 84 ? 1.155 -16.580 7.947 1.00 84.31 84 ALA A N 1
ATOM 594 C CA . ALA A 1 84 ? -0.067 -16.374 8.724 1.00 84.31 84 ALA A CA 1
ATOM 595 C C . ALA A 1 84 ? -1.063 -15.437 8.016 1.00 84.31 84 ALA A C 1
ATOM 597 O O . ALA A 1 84 ? -2.260 -15.715 7.995 1.00 84.31 84 ALA A O 1
ATOM 598 N N . GLN A 1 85 ? -0.573 -14.361 7.393 1.00 87.56 85 GLN A N 1
ATOM 599 C CA . GLN A 1 85 ? -1.409 -13.438 6.622 1.00 87.56 85 GLN A CA 1
ATOM 600 C C . GLN A 1 85 ? -1.962 -14.100 5.354 1.00 87.56 85 GLN A C 1
ATOM 602 O O . GLN A 1 85 ? -3.147 -13.970 5.065 1.00 87.56 85 GLN A O 1
ATOM 607 N N . LEU A 1 86 ? -1.124 -14.837 4.619 1.00 86.38 86 LEU A N 1
ATOM 608 C CA . LEU A 1 86 ? -1.512 -15.505 3.371 1.00 86.38 86 LEU A CA 1
ATOM 609 C C . LEU A 1 86 ? -2.384 -16.752 3.584 1.00 86.38 86 LEU A C 1
ATOM 611 O O . LEU A 1 86 ? -3.099 -17.156 2.670 1.00 86.38 86 LEU A O 1
ATOM 615 N N . ALA A 1 87 ? -2.344 -17.359 4.773 1.00 86.06 87 ALA A N 1
ATOM 616 C CA . ALA A 1 87 ? -3.220 -18.464 5.155 1.00 86.06 87 ALA A CA 1
ATOM 617 C C . ALA A 1 87 ? -4.679 -18.014 5.355 1.00 86.06 87 ALA A C 1
ATOM 619 O O . ALA A 1 87 ? -5.598 -18.836 5.317 1.00 86.06 87 ALA A O 1
ATOM 620 N N . MET A 1 88 ? -4.912 -16.714 5.555 1.00 88.75 88 MET A N 1
ATOM 621 C CA . MET A 1 88 ? -6.249 -16.137 5.618 1.00 88.75 88 MET A CA 1
ATOM 622 C C . MET A 1 88 ? -6.745 -15.772 4.219 1.00 88.75 88 MET A C 1
ATOM 624 O O . MET A 1 88 ? -5.996 -15.322 3.356 1.00 88.75 88 MET A O 1
ATOM 628 N N . THR A 1 89 ? -8.055 -15.891 3.998 1.00 90.94 89 THR A N 1
ATOM 629 C CA . THR A 1 89 ? -8.659 -15.239 2.828 1.00 90.94 89 THR A CA 1
ATOM 630 C C . THR A 1 89 ? -8.478 -13.727 2.948 1.00 90.94 89 THR A C 1
ATOM 632 O O . THR A 1 89 ? -8.567 -13.192 4.056 1.00 90.94 89 THR A O 1
ATOM 635 N N . LEU A 1 90 ? -8.314 -13.018 1.825 1.00 90.50 90 LEU A N 1
ATOM 636 C CA . LEU A 1 90 ? -8.214 -11.552 1.840 1.00 90.50 90 LEU A CA 1
ATOM 637 C C . LEU A 1 90 ? -9.410 -10.922 2.574 1.00 90.50 90 LEU A C 1
ATOM 639 O O . LEU A 1 90 ? -9.240 -9.980 3.341 1.00 90.50 90 LEU A O 1
ATOM 643 N N . LYS A 1 91 ? -10.611 -11.497 2.424 1.00 92.19 91 LYS A N 1
ATOM 644 C CA . LYS A 1 91 ? -11.800 -11.087 3.183 1.00 92.19 91 LYS A CA 1
ATOM 645 C C . LYS A 1 91 ? -11.662 -11.275 4.685 1.00 92.19 91 LYS A C 1
ATOM 647 O O . LYS A 1 91 ? -11.965 -10.345 5.428 1.00 92.19 91 LYS A O 1
ATOM 652 N N . GLY A 1 92 ? -11.204 -12.444 5.123 1.00 92.50 92 GLY A N 1
ATOM 653 C CA . GLY A 1 92 ? -10.945 -12.702 6.536 1.00 92.50 92 GLY A CA 1
ATOM 654 C C . GLY A 1 92 ? -9.907 -11.737 7.101 1.00 92.50 92 GLY A C 1
ATOM 655 O O . GLY A 1 92 ? -10.133 -11.159 8.159 1.00 92.50 92 GLY A O 1
ATOM 656 N N . TYR A 1 93 ? -8.816 -11.501 6.369 1.00 94.00 93 TYR A N 1
ATOM 657 C CA . TYR A 1 93 ? -7.768 -10.580 6.795 1.00 94.00 93 TYR A CA 1
ATOM 658 C C . TYR A 1 93 ? -8.268 -9.136 6.898 1.00 94.00 93 TYR A C 1
ATOM 660 O O . TYR A 1 93 ? -8.111 -8.514 7.942 1.00 94.00 93 TYR A O 1
ATOM 668 N N . MET A 1 94 ? -8.914 -8.610 5.851 1.00 94.94 94 MET A N 1
ATOM 669 C CA . MET A 1 94 ? -9.440 -7.239 5.842 1.00 94.94 94 MET A CA 1
ATOM 670 C C . MET A 1 94 ? -10.487 -7.025 6.939 1.00 94.94 94 MET A C 1
ATOM 672 O O . MET A 1 94 ? -10.504 -5.974 7.576 1.00 94.94 94 MET A O 1
ATOM 676 N N . HIS A 1 95 ? -11.337 -8.025 7.194 1.00 94.12 95 HIS A N 1
ATOM 677 C CA . HIS A 1 95 ? -12.283 -7.976 8.302 1.00 94.12 95 HIS A CA 1
ATOM 678 C C . HIS A 1 95 ? -11.562 -7.899 9.653 1.00 94.12 95 HIS A C 1
ATOM 680 O O . HIS A 1 95 ? -11.828 -6.979 10.423 1.00 94.12 95 HIS A O 1
ATOM 686 N N . SER A 1 96 ? -10.621 -8.810 9.923 1.00 93.62 96 SER A N 1
ATOM 687 C CA . SER A 1 96 ? -9.845 -8.803 11.170 1.00 93.62 96 SER A CA 1
ATOM 688 C C . SER A 1 96 ? -9.066 -7.503 11.362 1.00 93.62 96 SER A C 1
ATOM 690 O O . SER A 1 96 ? -9.085 -6.947 12.455 1.00 93.62 96 SER A O 1
ATOM 692 N N . LEU A 1 97 ? -8.443 -6.989 10.297 1.00 95.50 97 LEU A N 1
ATOM 693 C CA . LEU A 1 97 ? -7.715 -5.723 10.295 1.00 95.50 97 LEU A CA 1
ATOM 694 C C . LEU A 1 97 ? -8.627 -4.563 10.719 1.00 95.50 97 LEU A C 1
ATOM 696 O O . LEU A 1 97 ? -8.307 -3.826 11.645 1.00 95.50 97 LEU A O 1
ATOM 700 N N . PHE A 1 98 ? -9.793 -4.423 10.084 1.00 95.06 98 PHE A N 1
ATOM 701 C CA . PHE A 1 98 ? -10.718 -3.329 10.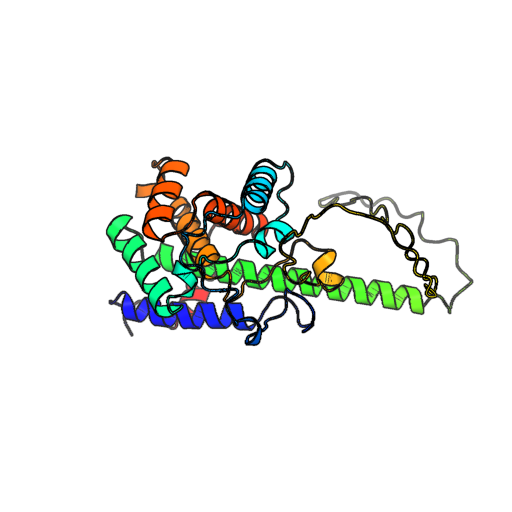381 1.00 95.06 98 PHE A CA 1
ATOM 702 C C . PHE A 1 98 ? -11.406 -3.460 11.736 1.00 95.06 98 PHE A C 1
ATOM 704 O O . PHE A 1 98 ? -11.606 -2.449 12.406 1.00 95.06 98 PHE A O 1
ATOM 711 N N . VAL A 1 99 ? -11.752 -4.677 12.160 1.00 93.19 99 VAL A N 1
ATOM 712 C CA . VAL A 1 99 ? -12.291 -4.915 13.503 1.00 93.19 99 VAL A CA 1
ATOM 713 C C . VAL A 1 99 ? -11.251 -4.554 14.558 1.00 93.19 99 VAL A C 1
ATOM 715 O O . VAL A 1 99 ? -11.554 -3.746 15.431 1.00 93.19 99 VAL A O 1
ATOM 718 N N . ALA A 1 100 ? -10.016 -5.054 14.437 1.00 93.62 100 ALA A N 1
ATOM 719 C CA . ALA A 1 100 ? -8.942 -4.742 15.377 1.00 93.62 100 ALA A CA 1
ATOM 720 C C . ALA A 1 100 ? -8.685 -3.229 15.459 1.00 93.62 100 ALA A C 1
ATOM 722 O O . ALA A 1 100 ? -8.666 -2.673 16.554 1.00 93.62 100 ALA A O 1
ATOM 723 N N . SER A 1 101 ? -8.586 -2.538 14.320 1.00 94.50 101 SER A N 1
ATOM 724 C CA . SER A 1 101 ? -8.418 -1.080 14.280 1.00 94.50 101 SER A CA 1
ATOM 725 C C . SER A 1 101 ? -9.556 -0.321 14.962 1.00 94.50 101 SER A C 1
ATOM 727 O O . SER A 1 101 ? -9.314 0.611 15.725 1.00 94.50 101 SER A O 1
ATOM 729 N N . ARG A 1 102 ? -10.810 -0.719 14.735 1.00 93.19 102 ARG A N 1
ATOM 730 C CA . ARG A 1 102 ? -11.961 -0.051 15.358 1.00 93.19 102 ARG A CA 1
ATOM 731 C C . ARG A 1 102 ? -12.063 -0.330 16.853 1.00 93.19 102 ARG A C 1
ATOM 733 O O . ARG A 1 102 ? -12.313 0.593 17.620 1.00 93.19 102 ARG A O 1
ATOM 740 N N . GLU A 1 103 ? -11.904 -1.584 17.260 1.00 92.50 103 GLU A N 1
ATOM 741 C CA . GLU A 1 103 ? -12.147 -2.015 18.640 1.00 92.50 103 GLU A CA 1
ATOM 742 C C . GLU A 1 103 ? -10.974 -1.704 19.572 1.00 92.50 103 GLU A C 1
ATOM 744 O O . GLU A 1 103 ? -11.199 -1.326 20.718 1.00 92.50 103 GLU A O 1
ATOM 749 N N . GLN A 1 104 ? -9.734 -1.839 19.095 1.00 93.50 104 GLN A N 1
ATOM 750 C CA . GLN A 1 104 ? -8.537 -1.660 19.926 1.00 93.50 104 GLN A CA 1
ATOM 751 C C . GLN A 1 104 ? -7.965 -0.244 19.839 1.00 93.50 104 GLN A C 1
ATOM 753 O O . GLN A 1 104 ? -7.403 0.242 20.816 1.00 93.50 104 GLN A O 1
ATOM 758 N N . PHE A 1 105 ? -8.125 0.427 18.694 1.00 94.31 105 PHE A N 1
ATOM 759 C CA . PHE A 1 105 ? -7.521 1.740 18.442 1.00 94.31 105 PHE A CA 1
ATOM 760 C C . PHE A 1 105 ? -8.548 2.850 18.186 1.00 94.31 105 PHE A C 1
ATOM 762 O O . PHE A 1 105 ? -8.168 3.994 17.954 1.00 94.31 105 PHE A O 1
ATOM 769 N N . GLY A 1 106 ? -9.847 2.537 18.229 1.00 92.81 106 GLY A N 1
ATOM 770 C CA . GLY A 1 106 ? -10.914 3.530 18.108 1.00 92.81 106 GLY A CA 1
ATOM 771 C C . GLY A 1 106 ? -11.066 4.144 16.715 1.00 92.81 106 GLY A C 1
ATOM 772 O O . GLY A 1 106 ? -11.676 5.202 16.598 1.00 92.81 106 GLY A O 1
ATOM 773 N N . CYS A 1 107 ? -10.535 3.511 15.662 1.00 93.56 107 CYS A N 1
ATOM 774 C CA . CYS A 1 107 ? -10.520 4.108 14.328 1.00 93.56 107 CYS A CA 1
ATOM 775 C C . CYS A 1 107 ? -11.923 4.414 13.791 1.00 93.56 107 CYS A C 1
ATOM 777 O O . CYS A 1 107 ? -12.828 3.572 13.798 1.00 93.56 107 CYS A O 1
ATOM 779 N N . SER A 1 108 ? -12.072 5.606 13.226 1.00 92.38 108 SER A N 1
ATOM 780 C CA . SER A 1 108 ? -13.269 6.024 12.511 1.00 92.38 108 SER A CA 1
ATOM 781 C C . SER A 1 108 ? -13.408 5.314 11.158 1.00 92.38 108 SER A C 1
ATOM 783 O O . SER A 1 108 ? -12.438 4.857 10.548 1.00 92.38 108 SER A O 1
ATOM 785 N N . LEU A 1 109 ? -14.633 5.278 10.622 1.00 89.88 109 LEU A N 1
ATOM 786 C CA . LEU A 1 109 ? -14.872 4.801 9.254 1.00 89.88 109 LEU A CA 1
ATOM 787 C C . LEU A 1 109 ? -14.106 5.642 8.216 1.00 89.88 109 LEU A C 1
ATOM 789 O O . LEU A 1 109 ? -13.635 5.097 7.220 1.00 89.88 109 LEU A O 1
ATOM 793 N N . SER A 1 110 ? -13.945 6.946 8.466 1.00 90.00 110 SER A N 1
ATOM 794 C CA . SER A 1 110 ? -13.163 7.845 7.609 1.00 90.00 110 SER A CA 1
ATOM 795 C C . SER A 1 110 ? -11.715 7.366 7.476 1.00 90.00 110 SER A C 1
ATOM 797 O O . SER A 1 110 ? -11.204 7.247 6.364 1.00 90.00 110 SER A O 1
ATOM 799 N N . THR A 1 111 ? -11.090 6.977 8.588 1.00 92.94 111 THR A N 1
ATOM 800 C CA . THR A 1 111 ? -9.731 6.416 8.620 1.00 92.94 111 THR A CA 1
ATOM 801 C C . THR A 1 111 ? -9.623 5.100 7.863 1.00 92.94 111 THR A C 1
ATOM 803 O O . THR A 1 111 ? -8.677 4.904 7.098 1.00 92.94 111 THR A O 1
ATOM 806 N N . LEU A 1 112 ? -10.623 4.222 7.978 1.00 94.25 112 LEU A N 1
ATOM 807 C CA . LEU A 1 112 ? -10.637 2.988 7.191 1.00 94.25 112 LEU A CA 1
ATOM 808 C C . LEU A 1 112 ? -10.729 3.276 5.684 1.00 94.25 112 LEU A C 1
ATOM 810 O O . LEU A 1 112 ? -9.990 2.690 4.895 1.00 94.25 112 LEU A O 1
ATOM 814 N N . ILE A 1 113 ? -11.596 4.202 5.268 1.00 92.75 113 ILE A N 1
ATOM 815 C CA . ILE A 1 113 ? -11.741 4.589 3.855 1.00 92.75 113 ILE A CA 1
ATOM 816 C C . ILE A 1 113 ? -10.472 5.289 3.349 1.00 92.75 113 ILE A C 1
ATOM 818 O O . ILE A 1 113 ? -10.044 5.046 2.218 1.00 92.75 113 ILE A O 1
ATOM 822 N N . HIS A 1 114 ? -9.833 6.115 4.180 1.00 93.25 114 HIS A N 1
ATOM 823 C CA . HIS A 1 114 ? -8.556 6.751 3.858 1.00 93.25 114 HIS A CA 1
ATOM 824 C C . HIS A 1 114 ? -7.468 5.718 3.560 1.00 93.25 114 HIS A C 1
ATOM 826 O O . HIS A 1 114 ? -6.753 5.868 2.569 1.00 93.25 114 HIS A O 1
ATOM 832 N N . SER A 1 115 ? -7.397 4.629 4.326 1.00 95.81 115 SER A N 1
ATOM 833 C CA . SER A 1 115 ? -6.411 3.573 4.067 1.00 95.81 115 SER A CA 1
ATOM 834 C C . SER A 1 115 ? -6.582 2.954 2.670 1.00 95.81 115 SER A C 1
ATOM 836 O O . SER A 1 115 ? -5.613 2.781 1.928 1.00 95.81 115 SER A O 1
ATOM 838 N N . LEU A 1 116 ? -7.829 2.725 2.242 1.00 95.44 116 LEU A N 1
ATOM 839 C CA . LEU A 1 116 ? -8.151 2.226 0.902 1.00 95.44 116 LEU A CA 1
ATOM 840 C C . LEU A 1 116 ? -7.789 3.245 -0.185 1.00 95.44 116 LEU A C 1
ATOM 842 O O . LEU A 1 116 ? -7.285 2.879 -1.249 1.00 95.44 116 LEU A O 1
ATOM 846 N N . TRP A 1 117 ? -8.006 4.532 0.085 1.00 94.12 117 TRP A N 1
ATOM 847 C CA . TRP A 1 117 ? -7.598 5.611 -0.810 1.00 94.12 117 TRP A CA 1
ATOM 848 C C . TRP A 1 117 ? -6.076 5.668 -1.005 1.00 94.12 117 TRP A C 1
ATOM 850 O O . TRP A 1 117 ? -5.620 5.847 -2.137 1.00 94.12 117 TRP A O 1
ATOM 860 N N . LEU A 1 118 ? -5.284 5.468 0.056 1.00 95.06 118 LEU A N 1
ATOM 861 C CA . LEU A 1 118 ? -3.820 5.426 -0.037 1.00 95.06 118 LEU A CA 1
ATOM 862 C C . LEU A 1 118 ? -3.349 4.285 -0.949 1.00 95.06 118 LEU A C 1
ATOM 864 O O . LEU A 1 118 ? -2.506 4.514 -1.820 1.00 95.06 118 LEU A O 1
ATOM 868 N N . LEU A 1 119 ? -3.932 3.089 -0.811 1.00 95.44 119 LEU A N 1
ATOM 869 C CA . LEU A 1 119 ? -3.627 1.943 -1.678 1.00 95.44 119 LEU A CA 1
ATOM 870 C C . LEU A 1 119 ? -3.940 2.230 -3.151 1.00 95.44 119 LEU A C 1
ATOM 872 O O . LEU A 1 119 ? -3.107 1.983 -4.026 1.00 95.44 119 LEU A O 1
ATOM 876 N N . ASP A 1 120 ? -5.124 2.782 -3.430 1.00 93.69 120 ASP A N 1
ATOM 877 C CA . ASP A 1 120 ? -5.537 3.129 -4.793 1.00 93.69 120 ASP A CA 1
ATOM 878 C C . ASP A 1 120 ? -4.590 4.151 -5.424 1.00 93.69 120 ASP A C 1
ATOM 880 O O . ASP A 1 120 ? -4.145 3.981 -6.562 1.00 93.69 120 ASP A O 1
ATOM 884 N N . ARG A 1 121 ? -4.242 5.207 -4.681 1.00 93.00 121 ARG A N 1
ATOM 885 C CA . ARG A 1 121 ? -3.318 6.236 -5.166 1.00 93.00 121 ARG A CA 1
ATOM 886 C C . ARG A 1 121 ? -1.931 5.682 -5.428 1.00 93.00 121 ARG A C 1
ATOM 888 O O . ARG A 1 121 ? -1.343 6.024 -6.456 1.00 93.00 121 ARG A O 1
ATOM 895 N N . LEU A 1 122 ? -1.427 4.841 -4.531 1.00 95.00 122 LEU A N 1
ATOM 896 C CA . LEU A 1 122 ? -0.117 4.223 -4.675 1.00 95.00 122 LEU A CA 1
ATOM 897 C C . LEU A 1 122 ? -0.060 3.382 -5.955 1.00 95.00 122 LEU A C 1
ATOM 899 O O . LEU A 1 122 ? 0.825 3.585 -6.787 1.00 95.00 122 LEU A O 1
ATOM 903 N N . GLN A 1 123 ? -1.047 2.507 -6.167 1.00 93.44 123 GLN A N 1
ATOM 904 C CA . GLN A 1 123 ? -1.089 1.656 -7.355 1.00 93.44 123 GLN A CA 1
ATOM 905 C C . GLN A 1 123 ? -1.248 2.469 -8.643 1.00 93.44 123 GLN A C 1
ATOM 907 O O . GLN A 1 123 ? -0.499 2.265 -9.598 1.00 93.44 123 GLN A O 1
ATOM 912 N N . ARG A 1 124 ? -2.171 3.440 -8.674 1.00 92.31 124 ARG A N 1
ATOM 913 C CA . ARG A 1 124 ? -2.369 4.322 -9.839 1.00 92.31 124 ARG A CA 1
ATOM 914 C C . ARG A 1 124 ? -1.101 5.069 -10.207 1.00 92.31 124 ARG A C 1
ATOM 916 O O . ARG A 1 124 ? -0.763 5.178 -11.382 1.00 92.31 124 ARG A O 1
ATOM 923 N N . ARG A 1 125 ? -0.385 5.583 -9.211 1.00 92.50 125 ARG A N 1
ATOM 924 C CA . ARG A 1 125 ? 0.870 6.279 -9.454 1.00 92.50 125 ARG A CA 1
ATOM 925 C C . ARG A 1 125 ? 1.941 5.343 -9.999 1.00 92.50 125 ARG A C 1
ATOM 927 O O . ARG A 1 125 ? 2.624 5.725 -10.945 1.00 92.50 125 ARG A O 1
ATOM 934 N N . ASN A 1 126 ? 2.077 4.144 -9.438 1.00 92.94 126 ASN A N 1
ATOM 935 C CA . ASN A 1 126 ? 3.021 3.150 -9.942 1.00 92.94 126 ASN A CA 1
ATOM 936 C C . ASN A 1 126 ? 2.740 2.812 -11.414 1.00 92.94 126 ASN A C 1
ATOM 938 O O . ASN A 1 126 ? 3.670 2.796 -12.222 1.00 92.94 126 ASN A O 1
ATOM 942 N N . ILE A 1 127 ? 1.465 2.638 -11.781 1.00 92.12 127 ILE A N 1
ATOM 943 C CA . ILE A 1 127 ? 1.027 2.438 -13.171 1.00 92.12 127 ILE A CA 1
ATOM 944 C C . ILE A 1 127 ? 1.433 3.628 -14.048 1.00 92.12 127 ILE A C 1
ATOM 946 O O . ILE A 1 127 ? 2.081 3.441 -15.074 1.00 92.12 127 ILE A O 1
ATOM 950 N N . LEU A 1 128 ? 1.103 4.859 -13.646 1.00 91.62 128 LEU A N 1
ATOM 951 C CA . LEU A 1 128 ? 1.418 6.062 -14.426 1.00 91.62 128 LEU A CA 1
ATOM 952 C C . LEU A 1 128 ? 2.929 6.260 -14.606 1.00 91.62 128 LEU A C 1
ATOM 954 O O . LEU A 1 128 ? 3.388 6.580 -15.701 1.00 91.62 128 LEU A O 1
ATOM 958 N N . ALA A 1 129 ? 3.715 6.042 -13.551 1.00 89.62 129 ALA A N 1
ATOM 959 C CA . ALA A 1 129 ? 5.170 6.119 -13.614 1.00 89.62 129 ALA A CA 1
ATOM 960 C C . ALA A 1 129 ? 5.741 5.073 -14.587 1.00 89.62 129 ALA A C 1
ATOM 962 O O . ALA A 1 129 ? 6.586 5.401 -15.422 1.00 89.62 129 ALA A O 1
ATOM 963 N N . GLN A 1 130 ? 5.225 3.840 -14.552 1.00 91.06 130 GLN A N 1
ATOM 964 C CA . GLN A 1 130 ? 5.616 2.788 -15.489 1.00 91.06 130 GLN A CA 1
ATOM 965 C C . GLN A 1 130 ? 5.235 3.133 -16.937 1.00 91.06 130 GLN A C 1
ATOM 967 O O . GLN A 1 130 ? 6.059 2.962 -17.839 1.00 91.06 130 GLN A O 1
ATOM 972 N N . GLN A 1 131 ? 4.027 3.650 -17.165 1.00 88.88 131 GLN A N 1
ATOM 973 C CA . GLN A 1 131 ? 3.554 4.057 -18.490 1.00 88.88 131 GLN A CA 1
ATOM 974 C C . GLN A 1 131 ? 4.408 5.190 -19.068 1.00 88.88 131 GLN A C 1
ATOM 976 O O . GLN A 1 131 ? 4.853 5.104 -20.213 1.00 88.88 131 GLN A O 1
ATOM 981 N N . ASN A 1 132 ? 4.707 6.215 -18.266 1.00 89.50 132 ASN A N 1
ATOM 982 C CA . ASN A 1 132 ? 5.566 7.327 -18.674 1.00 89.50 132 ASN A CA 1
ATOM 983 C C . ASN A 1 132 ? 6.967 6.843 -19.067 1.00 89.50 132 ASN A C 1
ATOM 985 O O . ASN A 1 132 ? 7.504 7.259 -20.097 1.00 89.50 132 ASN A O 1
ATOM 989 N N . ALA A 1 133 ? 7.534 5.915 -18.295 1.00 87.56 133 ALA A N 1
ATOM 990 C CA . ALA A 1 133 ? 8.821 5.307 -18.602 1.00 87.56 133 ALA A CA 1
ATOM 991 C C . ALA A 1 133 ? 8.800 4.476 -19.892 1.00 87.56 133 ALA A C 1
ATOM 993 O O . ALA A 1 133 ? 9.717 4.569 -20.708 1.00 87.56 133 ALA A O 1
ATOM 994 N N . ALA A 1 134 ? 7.746 3.685 -20.106 1.00 86.50 134 ALA A N 1
ATOM 995 C CA . ALA A 1 134 ? 7.577 2.911 -21.332 1.00 86.50 134 ALA A CA 1
ATOM 996 C C . ALA A 1 134 ? 7.488 3.830 -22.563 1.00 86.50 134 ALA A C 1
ATOM 998 O O . ALA A 1 134 ? 8.167 3.594 -23.563 1.00 86.50 134 ALA A O 1
ATOM 999 N N . VAL A 1 135 ? 6.726 4.925 -22.471 1.00 88.31 135 VAL A N 1
ATOM 1000 C CA . VAL A 1 135 ? 6.629 5.938 -23.534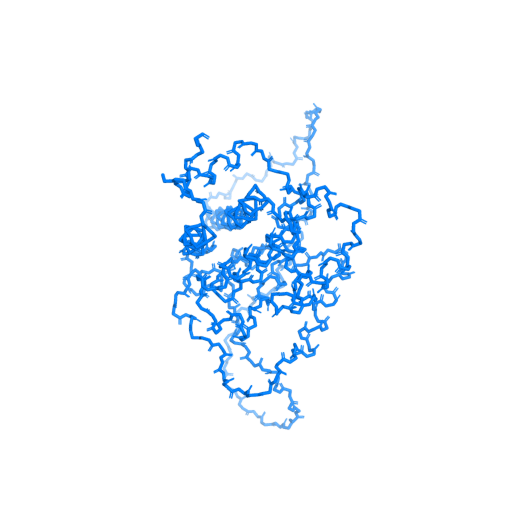 1.00 88.31 135 VAL A CA 1
ATOM 1001 C C . VAL A 1 135 ? 7.982 6.606 -23.798 1.00 88.31 135 VAL A C 1
ATOM 1003 O O . VAL A 1 135 ? 8.363 6.772 -24.957 1.00 88.31 135 VAL A O 1
ATOM 1006 N N . ALA A 1 136 ? 8.729 6.973 -22.753 1.00 87.06 136 ALA A N 1
ATOM 1007 C CA . ALA A 1 136 ? 10.057 7.569 -22.899 1.00 87.06 136 ALA A CA 1
ATOM 1008 C C . ALA A 1 136 ? 11.033 6.623 -23.619 1.00 87.06 136 ALA A C 1
ATOM 1010 O O . ALA A 1 136 ? 11.718 7.037 -24.555 1.00 87.06 136 ALA A O 1
ATOM 1011 N N . LEU A 1 137 ? 11.033 5.337 -23.256 1.00 85.38 137 LEU A N 1
ATOM 1012 C CA . LEU A 1 137 ? 11.838 4.318 -23.932 1.00 85.38 137 LEU A CA 1
ATOM 1013 C C . LEU A 1 137 ? 11.460 4.168 -25.408 1.00 85.38 137 LEU A C 1
ATOM 1015 O O . LEU A 1 137 ? 12.349 4.116 -26.258 1.00 85.38 137 LEU A O 1
ATOM 1019 N N . HIS A 1 138 ? 10.165 4.156 -25.737 1.00 81.81 138 HIS A N 1
ATOM 1020 C CA . HIS A 1 138 ? 9.717 4.111 -27.131 1.00 81.81 138 HIS A CA 1
ATOM 1021 C C . HIS A 1 138 ? 10.195 5.320 -27.943 1.00 81.81 138 HIS A C 1
ATOM 1023 O O . HIS A 1 138 ? 10.630 5.146 -29.082 1.00 81.81 138 HIS A O 1
ATOM 1029 N N . LYS A 1 139 ? 10.180 6.526 -27.361 1.00 84.31 139 LYS A N 1
ATOM 1030 C CA . LYS A 1 139 ? 10.705 7.738 -28.015 1.00 84.31 139 LYS A CA 1
ATOM 1031 C C . LYS A 1 139 ? 12.205 7.636 -28.291 1.00 84.31 139 LYS A C 1
ATOM 1033 O O . LYS A 1 139 ? 12.632 7.946 -29.397 1.00 84.31 139 LYS A O 1
ATOM 1038 N N . ILE A 1 140 ? 12.990 7.156 -27.322 1.00 82.50 140 ILE A N 1
ATOM 1039 C CA . ILE A 1 140 ? 14.439 6.959 -27.492 1.00 82.50 140 ILE A CA 1
ATOM 1040 C C . ILE A 1 140 ? 14.709 5.965 -28.626 1.00 82.50 140 ILE A C 1
ATOM 1042 O O . ILE A 1 140 ? 15.490 6.261 -29.527 1.00 82.50 140 ILE A O 1
ATOM 1046 N N . HIS A 1 141 ? 14.016 4.822 -28.630 1.00 77.94 141 HIS A N 1
ATOM 1047 C CA . HIS A 1 141 ? 14.164 3.822 -29.686 1.00 77.94 141 HIS A CA 1
ATOM 1048 C C . HIS A 1 141 ? 13.791 4.373 -31.071 1.00 77.94 141 HIS A C 1
ATOM 1050 O O . HIS A 1 141 ? 14.521 4.133 -32.030 1.00 77.94 141 HIS A O 1
ATOM 1056 N N . ALA A 1 142 ? 12.711 5.150 -31.188 1.00 73.62 142 ALA A N 1
ATOM 1057 C CA . ALA A 1 142 ? 12.329 5.778 -32.453 1.00 73.62 142 ALA A CA 1
ATOM 1058 C C . ALA A 1 142 ? 13.405 6.750 -32.983 1.00 73.62 142 ALA A C 1
ATOM 1060 O O . ALA A 1 142 ? 13.676 6.754 -34.183 1.00 73.62 142 ALA A O 1
ATOM 1061 N N . CYS A 1 143 ? 14.070 7.513 -32.107 1.00 69.44 143 CYS A N 1
ATOM 1062 C CA . CYS A 1 143 ? 15.181 8.388 -32.498 1.00 69.44 143 CYS A CA 1
ATOM 1063 C C . CYS A 1 143 ? 16.413 7.596 -32.965 1.00 69.44 143 CYS A C 1
ATOM 1065 O O . CYS A 1 143 ? 16.987 7.920 -34.000 1.00 69.44 143 CYS A O 1
ATOM 1067 N N . THR A 1 144 ? 16.783 6.520 -32.260 1.00 65.69 144 THR A N 1
ATOM 1068 C CA . THR A 1 144 ? 17.951 5.694 -32.622 1.00 65.69 144 THR A CA 1
ATOM 1069 C C . THR A 1 144 ? 17.791 5.009 -33.985 1.00 65.69 144 THR A C 1
ATOM 1071 O O . THR A 1 144 ? 18.770 4.856 -34.709 1.00 65.69 144 THR A O 1
ATOM 1074 N N . TYR A 1 145 ? 16.568 4.627 -34.371 1.00 59.06 145 TYR A N 1
ATOM 1075 C CA . TYR A 1 145 ? 16.299 4.040 -35.691 1.00 59.06 145 TYR A CA 1
ATOM 1076 C C . TYR A 1 145 ? 16.042 5.089 -36.792 1.00 59.06 145 TYR A C 1
ATOM 1078 O O . TYR A 1 145 ? 16.270 4.802 -37.966 1.00 59.06 145 TYR A O 1
ATOM 1086 N N . GLY A 1 146 ? 15.623 6.311 -36.438 1.00 50.19 146 GLY A N 1
ATOM 1087 C CA . GLY A 1 146 ? 15.401 7.418 -37.380 1.00 50.19 146 GLY A CA 1
ATOM 1088 C C . GLY A 1 146 ? 16.679 8.110 -37.881 1.00 50.19 146 GLY A C 1
ATOM 1089 O O . GLY A 1 146 ? 16.662 8.764 -38.924 1.00 50.19 146 GLY A O 1
ATOM 1090 N N . GLU A 1 147 ? 17.816 7.930 -37.202 1.00 49.59 147 GLU A N 1
ATOM 1091 C CA . GLU A 1 147 ? 19.103 8.556 -37.554 1.00 49.59 147 GLU A CA 1
ATOM 1092 C C . GLU A 1 147 ? 19.877 7.869 -38.697 1.00 49.59 147 GLU A C 1
ATOM 1094 O O . GLU A 1 147 ? 21.058 8.138 -38.919 1.00 49.59 147 GLU A O 1
ATOM 1099 N N . THR A 1 148 ? 19.205 7.064 -39.524 1.00 46.12 148 THR A N 1
ATOM 1100 C CA . THR A 1 148 ? 19.701 6.771 -40.884 1.00 46.12 148 THR A CA 1
ATOM 1101 C C . THR A 1 148 ? 19.282 7.814 -41.924 1.00 46.12 148 THR A C 1
ATOM 1103 O O . THR A 1 148 ? 19.701 7.712 -43.076 1.00 46.12 148 THR A O 1
ATOM 1106 N N . CYS A 1 149 ? 18.548 8.873 -41.550 1.00 46.19 149 CYS A N 1
ATOM 1107 C CA . CYS A 1 149 ? 18.144 9.916 -42.496 1.00 46.19 149 CYS A CA 1
ATOM 1108 C C . CYS A 1 149 ? 18.280 11.349 -41.947 1.00 46.19 149 CYS A C 1
ATOM 1110 O O . CYS A 1 149 ? 17.286 12.026 -41.729 1.00 46.19 149 CYS A O 1
ATOM 1112 N N . SER A 1 150 ? 19.515 11.833 -41.761 1.00 40.31 150 SER A N 1
ATOM 1113 C CA . SER A 1 150 ? 19.948 13.173 -42.217 1.00 40.31 150 SER A CA 1
ATOM 1114 C C . SER A 1 150 ? 21.377 13.476 -41.746 1.00 40.31 150 SER A C 1
ATOM 1116 O O . SER A 1 150 ? 21.619 14.164 -40.755 1.00 40.31 150 SER A O 1
ATOM 1118 N N . LYS A 1 151 ? 22.373 13.022 -42.514 1.00 43.66 151 LYS A N 1
ATOM 1119 C CA . LYS A 1 151 ? 23.688 13.676 -42.521 1.00 43.66 151 LYS A CA 1
ATOM 1120 C C . LYS A 1 151 ? 23.556 14.998 -43.275 1.00 43.66 151 LYS A C 1
ATOM 1122 O O . LYS A 1 151 ? 23.866 15.048 -44.460 1.00 43.66 151 LYS A O 1
ATOM 1127 N N . LYS A 1 152 ? 23.044 16.027 -42.599 1.00 41.94 152 LYS A N 1
ATOM 1128 C CA . LYS A 1 152 ? 23.222 17.467 -42.866 1.00 41.94 152 LYS A CA 1
ATOM 1129 C C . LYS A 1 152 ? 22.308 18.212 -41.896 1.00 41.94 152 LYS A C 1
ATOM 1131 O O . LYS A 1 152 ? 21.131 18.367 -42.186 1.00 41.94 152 LYS A O 1
ATOM 1136 N N . THR A 1 153 ? 22.833 18.594 -40.731 1.00 40.09 153 THR A N 1
ATOM 1137 C CA . THR A 1 153 ? 22.694 19.917 -40.067 1.00 40.09 153 THR A CA 1
ATOM 1138 C C . THR A 1 153 ? 23.303 19.818 -38.659 1.00 40.09 153 THR A C 1
ATOM 1140 O O . THR A 1 153 ? 22.639 19.959 -37.639 1.00 40.09 153 THR A O 1
ATOM 1143 N N . THR A 1 154 ? 24.607 19.561 -38.579 1.00 44.44 154 THR A N 1
ATOM 1144 C CA . THR A 1 154 ? 25.409 19.911 -37.399 1.00 44.44 154 THR A CA 1
ATOM 1145 C C . THR A 1 154 ? 25.641 21.420 -37.428 1.00 44.44 154 THR A C 1
ATOM 1147 O O . THR A 1 154 ? 26.589 21.835 -38.084 1.00 44.44 154 THR A O 1
ATOM 1150 N N . SER A 1 155 ? 24.749 22.228 -36.830 1.00 39.34 155 SER A N 1
ATOM 1151 C CA . SER A 1 155 ? 24.977 23.655 -36.471 1.00 39.34 155 SER A CA 1
ATOM 1152 C C . SER A 1 155 ? 23.674 24.389 -36.056 1.00 39.34 155 SER A C 1
ATOM 1154 O O . SER A 1 155 ? 23.354 25.422 -36.643 1.00 39.34 155 SER A O 1
ATOM 1156 N N . ALA A 1 156 ? 22.869 23.908 -35.092 1.00 37.88 156 ALA A N 1
ATOM 1157 C CA . ALA A 1 156 ? 21.688 24.708 -34.692 1.00 37.88 156 ALA A CA 1
ATOM 1158 C C . ALA A 1 156 ? 21.064 24.502 -33.296 1.00 37.88 156 ALA A C 1
ATOM 1160 O O . ALA A 1 156 ? 19.999 25.060 -33.066 1.00 37.88 156 ALA A O 1
ATOM 1161 N N . LEU A 1 157 ? 21.652 23.758 -32.349 1.00 40.34 157 LEU A N 1
ATOM 1162 C CA . LEU A 1 157 ? 21.015 23.571 -31.024 1.00 40.34 157 LEU A CA 1
ATOM 1163 C C . LEU A 1 157 ? 21.955 23.758 -29.821 1.00 40.34 157 LEU A C 1
ATOM 1165 O O . LEU A 1 157 ? 21.706 23.221 -28.750 1.00 40.34 157 LEU A O 1
ATOM 1169 N N . LEU A 1 158 ? 23.012 24.561 -29.978 1.00 39.06 158 LEU A N 1
ATOM 1170 C CA . LEU A 1 158 ? 23.858 24.997 -28.853 1.00 39.06 158 LEU A CA 1
ATOM 1171 C C . LEU A 1 158 ? 23.728 26.486 -28.500 1.00 39.06 158 LEU A C 1
ATOM 1173 O O . LEU A 1 158 ? 24.406 26.937 -27.591 1.00 39.06 158 LEU A O 1
ATOM 1177 N N . ASN A 1 159 ? 22.837 27.247 -29.144 1.00 36.88 159 ASN A N 1
ATOM 1178 C CA . ASN A 1 159 ? 22.640 28.668 -28.834 1.00 36.88 159 ASN A CA 1
ATOM 1179 C C . ASN A 1 159 ? 21.154 29.051 -28.839 1.00 36.88 159 ASN A C 1
ATOM 1181 O O . ASN A 1 159 ? 20.650 29.607 -29.809 1.00 36.88 159 ASN A O 1
ATOM 1185 N N . SER A 1 160 ? 20.465 28.797 -27.728 1.00 31.88 160 SER A N 1
ATOM 1186 C CA . SER A 1 160 ? 19.341 29.639 -27.298 1.00 31.88 160 SER A CA 1
ATOM 1187 C C . SER A 1 160 ? 19.180 29.548 -25.780 1.00 31.88 160 SER A C 1
ATOM 1189 O O . SER A 1 160 ? 18.218 28.990 -25.256 1.00 31.88 160 SER A O 1
ATOM 1191 N N . GLY A 1 161 ? 20.178 30.073 -25.070 1.00 32.75 161 GLY A N 1
ATOM 1192 C CA . GLY A 1 161 ? 19.966 30.599 -23.729 1.00 32.75 161 GLY A CA 1
ATOM 1193 C C . GLY A 1 161 ? 19.276 31.965 -23.807 1.00 32.75 161 GLY A C 1
ATOM 1194 O O . GLY A 1 161 ? 19.483 32.704 -24.767 1.00 32.75 161 GLY A O 1
ATOM 1195 N N . LEU A 1 162 ? 18.524 32.274 -22.748 1.00 32.44 162 LEU A N 1
ATOM 1196 C CA . LEU A 1 162 ? 17.774 33.499 -22.431 1.00 32.44 162 LEU A CA 1
ATOM 1197 C C . LEU A 1 162 ? 16.314 33.576 -22.906 1.00 32.44 162 LEU A C 1
ATOM 1199 O O . LEU A 1 162 ? 15.986 34.205 -23.905 1.00 32.44 162 LEU A O 1
ATOM 1203 N N . CYS A 1 163 ? 15.425 33.094 -22.035 1.00 28.61 163 CYS A N 1
ATOM 1204 C CA . CYS A 1 163 ? 14.292 33.884 -21.547 1.00 28.61 163 CYS A CA 1
ATOM 1205 C C . CYS A 1 163 ? 14.265 33.759 -20.012 1.00 28.61 163 CYS A C 1
ATOM 1207 O O . CYS A 1 163 ? 14.320 32.659 -19.470 1.00 28.61 163 CYS A O 1
ATOM 1209 N N . HIS A 1 164 ? 14.283 34.896 -19.318 1.00 32.03 164 HIS A N 1
ATOM 1210 C CA . HIS A 1 164 ? 14.209 34.997 -17.862 1.00 32.03 164 HIS A CA 1
ATOM 1211 C C . HIS A 1 164 ? 12.817 34.629 -17.324 1.00 32.03 164 HIS A C 1
ATOM 1213 O O . HIS A 1 164 ? 11.818 35.072 -17.881 1.00 32.03 164 HIS A O 1
ATOM 1219 N N . GLY A 1 165 ? 12.794 33.960 -16.163 1.00 30.69 165 GLY A N 1
ATOM 1220 C CA . GLY A 1 165 ? 11.722 34.069 -15.165 1.00 30.69 165 GLY A CA 1
ATOM 1221 C C . GLY A 1 165 ? 10.877 32.812 -14.933 1.00 30.69 165 GLY A C 1
ATOM 1222 O O . GLY A 1 165 ? 9.948 32.562 -15.687 1.00 30.69 165 GLY A O 1
ATOM 1223 N N . GLY A 1 166 ? 11.134 32.115 -13.817 1.00 34.34 166 GLY A N 1
ATOM 1224 C CA . GLY A 1 166 ? 10.144 31.271 -13.128 1.00 34.34 166 GLY A CA 1
ATOM 1225 C C . GLY A 1 166 ? 10.263 29.754 -13.322 1.00 34.34 166 GLY A C 1
ATOM 1226 O O . GLY A 1 166 ? 9.928 29.244 -14.379 1.00 34.34 166 GLY A O 1
ATOM 1227 N N . GLU A 1 167 ? 10.656 29.080 -12.234 1.00 37.53 167 GLU A N 1
ATOM 1228 C CA . GLU A 1 167 ? 10.318 27.698 -11.834 1.00 37.53 167 GLU A CA 1
ATOM 1229 C C . GLU A 1 167 ? 10.788 26.498 -12.698 1.00 37.53 167 GLU A C 1
ATOM 1231 O O . GLU A 1 167 ? 10.692 26.464 -13.917 1.00 37.53 167 GLU A O 1
ATOM 1236 N N . ASN A 1 168 ? 11.250 25.457 -11.987 1.00 38.03 168 ASN A N 1
ATOM 1237 C CA . ASN A 1 168 ? 11.664 24.116 -12.439 1.00 38.03 168 ASN A CA 1
ATOM 1238 C C . ASN A 1 168 ? 13.011 23.980 -13.175 1.00 38.03 168 ASN A C 1
ATOM 1240 O O . ASN A 1 168 ? 13.079 23.867 -14.395 1.00 38.03 168 ASN A O 1
ATOM 1244 N N . SER A 1 169 ? 14.086 23.814 -12.394 1.00 27.05 169 SER A N 1
ATOM 1245 C CA . SER A 1 169 ? 15.325 23.170 -12.852 1.00 27.05 169 SER A CA 1
ATOM 1246 C C . SER A 1 169 ? 15.484 21.805 -12.176 1.00 27.05 169 SER A C 1
ATOM 1248 O O . SER A 1 169 ? 16.063 21.690 -11.100 1.00 27.05 169 SER A O 1
ATOM 1250 N N . LEU A 1 170 ? 14.960 20.763 -12.823 1.00 33.41 170 LEU A N 1
ATOM 1251 C CA . LEU A 1 170 ? 15.493 19.404 -12.718 1.00 33.41 170 LEU A CA 1
ATOM 1252 C C . LEU A 1 170 ? 16.321 19.158 -13.982 1.00 33.41 170 LEU A C 1
ATOM 1254 O O . LEU A 1 170 ? 15.883 18.501 -14.922 1.00 33.41 170 LEU A O 1
ATOM 1258 N N . ILE A 1 171 ? 17.520 19.738 -14.016 1.00 32.19 171 ILE A N 1
ATOM 1259 C CA . ILE A 1 171 ? 18.602 19.237 -14.862 1.00 32.19 171 ILE A CA 1
ATOM 1260 C C . ILE A 1 171 ? 19.420 18.311 -13.967 1.00 32.19 171 ILE A C 1
ATOM 1262 O O . ILE A 1 171 ? 20.389 18.726 -13.337 1.00 32.19 171 ILE A O 1
ATOM 1266 N N . THR A 1 172 ? 19.003 17.052 -13.865 1.00 34.44 172 THR A N 1
ATOM 1267 C CA . THR A 1 172 ? 19.900 15.991 -13.415 1.00 34.44 172 THR A CA 1
ATOM 1268 C C . THR A 1 172 ? 20.654 15.468 -14.630 1.00 34.44 172 THR A C 1
ATOM 1270 O O . THR A 1 172 ? 20.074 15.007 -15.612 1.00 34.44 172 THR A O 1
ATOM 1273 N N . HIS A 1 173 ? 21.976 15.608 -14.558 1.00 27.89 173 HIS A N 1
ATOM 1274 C CA . HIS A 1 173 ? 22.960 14.975 -15.424 1.00 27.89 173 HIS A CA 1
ATOM 1275 C C . HIS A 1 173 ? 22.584 13.506 -15.689 1.00 27.89 173 HIS A C 1
ATOM 1277 O O . HIS A 1 173 ? 22.728 12.652 -14.818 1.00 27.89 173 HIS A O 1
ATOM 1283 N N . PHE A 1 174 ? 22.130 13.200 -16.905 1.00 31.11 174 PHE A N 1
ATOM 1284 C CA . PHE A 1 174 ? 22.087 11.830 -17.409 1.00 31.11 174 PHE A CA 1
ATOM 1285 C C . PHE A 1 174 ? 23.514 11.422 -17.795 1.00 31.11 174 PHE A C 1
ATOM 1287 O O . PHE A 1 174 ? 23.889 11.423 -18.968 1.00 31.11 174 PHE A O 1
ATOM 1294 N N . GLU A 1 175 ? 24.333 11.077 -16.803 1.00 25.59 175 GLU A N 1
ATOM 1295 C CA . GLU A 1 175 ? 25.499 10.244 -17.070 1.00 25.59 175 GLU A CA 1
ATOM 1296 C C . GLU A 1 175 ? 24.996 8.838 -17.390 1.00 25.59 175 GLU A C 1
ATOM 1298 O O . GLU A 1 175 ? 24.538 8.070 -16.546 1.00 25.59 175 GLU A O 1
ATOM 1303 N N . CYS A 1 176 ? 25.008 8.548 -18.686 1.00 29.06 176 CYS A N 1
ATOM 1304 C CA . CYS A 1 176 ? 24.708 7.258 -19.265 1.00 29.06 176 CYS A CA 1
ATOM 1305 C C . CYS A 1 176 ? 25.668 6.202 -18.693 1.00 29.06 176 CYS A C 1
ATOM 1307 O O . CYS A 1 176 ? 26.748 5.965 -19.233 1.00 29.06 176 CYS A O 1
ATOM 1309 N N . TRP A 1 177 ? 25.264 5.518 -17.622 1.00 24.89 177 TRP A N 1
ATOM 1310 C CA . TRP A 1 177 ? 25.872 4.258 -17.189 1.00 24.89 177 TRP A CA 1
ATOM 1311 C C . TRP A 1 177 ? 25.464 3.121 -18.139 1.00 24.89 177 TRP A C 1
ATOM 1313 O O . TRP A 1 177 ? 24.848 2.130 -17.761 1.00 24.89 177 TRP A O 1
ATOM 1323 N N . CYS A 1 178 ? 25.828 3.247 -19.414 1.00 29.09 178 CYS A N 1
ATOM 1324 C CA . CYS A 1 178 ? 25.945 2.101 -20.307 1.00 29.09 178 CYS A CA 1
ATOM 1325 C C . CYS A 1 178 ? 27.393 1.613 -20.253 1.00 29.09 178 CYS A C 1
ATOM 1327 O O . CYS A 1 178 ? 28.187 1.875 -21.154 1.00 29.09 178 CYS A O 1
ATOM 1329 N N . LYS A 1 179 ? 27.749 0.886 -19.187 1.00 27.81 179 LYS A N 1
ATOM 1330 C CA . LYS A 1 179 ? 28.891 -0.032 -19.257 1.00 27.81 179 LYS A CA 1
ATOM 1331 C C . LYS A 1 179 ? 28.480 -1.181 -20.182 1.00 27.81 179 LYS A C 1
ATOM 1333 O O . LYS A 1 179 ? 27.705 -2.048 -19.799 1.00 27.81 179 LYS A O 1
ATOM 1338 N N . SER A 1 180 ? 28.938 -1.075 -21.426 1.00 29.41 180 SER A N 1
ATOM 1339 C CA . SER A 1 180 ? 29.148 -2.114 -22.437 1.00 29.41 180 SER A CA 1
ATOM 1340 C C . SER A 1 180 ? 28.405 -3.439 -22.230 1.00 29.41 180 SER A C 1
ATOM 1342 O O . SER A 1 180 ? 28.924 -4.361 -21.612 1.00 29.41 180 SER A O 1
ATOM 1344 N N . CYS A 1 181 ? 27.235 -3.579 -22.855 1.00 28.12 181 CYS A N 1
ATOM 1345 C CA . CYS A 1 181 ? 26.770 -4.890 -23.306 1.00 28.12 181 CYS A CA 1
ATOM 1346 C C . CYS A 1 181 ? 27.348 -5.129 -24.707 1.00 28.12 181 CYS A C 1
ATOM 1348 O O . CYS A 1 181 ? 26.660 -4.948 -25.710 1.00 28.12 181 CYS A O 1
ATOM 1350 N N . SER A 1 182 ? 28.638 -5.459 -24.782 1.00 29.14 182 SER A N 1
ATOM 1351 C CA . SER A 1 182 ? 29.191 -6.124 -25.960 1.00 29.14 182 SER A CA 1
ATOM 1352 C C . SER A 1 182 ? 28.711 -7.570 -25.922 1.00 29.14 182 SER A C 1
ATOM 1354 O O . SER A 1 182 ? 29.064 -8.321 -25.014 1.00 29.14 182 SER A O 1
ATOM 1356 N N . GLY A 1 183 ? 27.848 -7.929 -26.870 1.00 33.53 183 GLY A N 1
ATOM 1357 C CA . GLY A 1 183 ? 27.543 -9.320 -27.154 1.00 33.53 183 GLY A CA 1
ATOM 1358 C C . GLY A 1 183 ? 28.785 -9.990 -27.725 1.00 33.53 183 GLY A C 1
ATOM 1359 O O . GLY A 1 183 ? 29.281 -9.568 -28.765 1.00 33.53 183 GLY A O 1
ATOM 1360 N N . GLU A 1 184 ? 29.265 -11.017 -27.037 1.00 29.42 184 GLU A N 1
ATOM 1361 C CA . GLU A 1 184 ? 30.151 -12.024 -27.603 1.00 29.42 184 GLU A CA 1
ATOM 1362 C C . GLU A 1 184 ? 29.593 -13.399 -27.232 1.00 29.42 184 GLU A C 1
ATOM 1364 O O . GLU A 1 184 ? 29.259 -13.674 -26.077 1.00 29.42 184 GLU A O 1
ATOM 1369 N N . ASP A 1 185 ? 29.436 -14.225 -28.263 1.00 34.28 185 ASP A N 1
ATOM 1370 C CA . ASP A 1 185 ? 29.021 -15.618 -28.206 1.00 34.28 185 ASP A CA 1
ATOM 1371 C C . ASP A 1 185 ? 29.944 -16.423 -27.280 1.00 34.28 185 ASP A C 1
ATOM 1373 O O . ASP A 1 185 ? 31.127 -16.619 -27.565 1.00 34.28 185 ASP A O 1
ATOM 1377 N N . VAL A 1 186 ? 29.408 -16.937 -26.170 1.00 32.91 186 VAL A N 1
ATOM 1378 C CA . VAL A 1 186 ? 30.159 -17.830 -25.279 1.00 32.91 186 VAL A CA 1
ATOM 1379 C C . VAL A 1 186 ? 30.023 -19.266 -25.777 1.00 32.91 186 VAL A C 1
ATOM 1381 O O . VAL A 1 186 ? 29.073 -19.985 -25.466 1.00 32.91 186 VAL A O 1
ATOM 1384 N N . SER A 1 187 ? 31.016 -19.668 -26.567 1.00 26.94 187 SER A N 1
ATOM 1385 C CA . SER A 1 187 ? 31.315 -21.057 -26.903 1.00 26.94 187 SER A CA 1
ATOM 1386 C C . SER A 1 187 ? 31.767 -21.837 -25.661 1.00 26.94 187 SER A C 1
ATOM 1388 O O . SER A 1 187 ? 32.557 -21.359 -24.848 1.00 26.94 187 SER A O 1
ATOM 1390 N N . LEU A 1 188 ? 31.263 -23.065 -25.544 1.00 36.88 188 LEU A N 1
ATOM 1391 C CA . LEU A 1 188 ? 31.537 -24.050 -24.497 1.00 36.88 188 LEU A CA 1
ATOM 1392 C C . LEU A 1 188 ? 33.034 -24.325 -24.310 1.00 36.88 188 LEU A C 1
ATOM 1394 O O . LEU A 1 188 ? 33.715 -24.696 -25.265 1.00 36.88 188 LEU A O 1
ATOM 1398 N N . SER A 1 189 ? 33.508 -24.286 -23.063 1.00 30.83 189 SER A N 1
ATOM 1399 C CA . SER A 1 189 ? 34.610 -25.127 -22.574 1.00 30.83 189 SER A CA 1
ATOM 1400 C C . SER A 1 189 ? 34.525 -25.266 -21.054 1.00 30.83 189 SER A C 1
ATOM 1402 O O . SER A 1 189 ? 34.688 -24.306 -20.307 1.00 30.83 189 SER A O 1
ATOM 1404 N N . GLN A 1 190 ? 34.231 -26.489 -20.613 1.00 37.38 190 GLN A N 1
ATOM 1405 C CA . GLN A 1 190 ? 34.356 -26.935 -19.231 1.00 37.38 190 GLN A CA 1
ATOM 1406 C C . GLN A 1 190 ? 35.834 -27.017 -18.848 1.00 37.38 190 GLN A C 1
ATOM 1408 O O . GLN A 1 190 ? 36.589 -27.701 -19.531 1.00 37.38 190 GLN A O 1
ATOM 1413 N N . THR A 1 191 ? 36.194 -26.466 -17.691 1.00 29.69 191 THR A N 1
ATOM 1414 C CA . THR A 1 191 ? 37.198 -27.072 -16.806 1.00 29.69 191 THR A CA 1
ATOM 1415 C C . THR A 1 191 ? 36.834 -26.775 -15.354 1.00 29.69 191 THR A C 1
ATOM 1417 O O . THR A 1 191 ? 36.614 -25.633 -14.964 1.00 29.69 191 THR A O 1
ATOM 1420 N N . SER A 1 192 ? 36.739 -27.857 -14.594 1.00 33.72 192 SER A N 1
ATOM 1421 C CA . SER A 1 192 ? 36.528 -27.996 -13.153 1.00 33.72 192 SER A CA 1
ATOM 1422 C C . SER A 1 192 ? 37.511 -27.203 -12.286 1.00 33.72 192 SER A C 1
ATOM 1424 O O . SER A 1 192 ? 38.690 -27.157 -12.634 1.00 33.72 192 SER A O 1
ATOM 1426 N N . SER A 1 193 ? 37.058 -26.702 -11.123 1.00 31.02 193 SER A N 1
ATOM 1427 C CA . SER A 1 193 ? 37.564 -27.046 -9.766 1.00 31.02 193 SER A CA 1
ATOM 1428 C C . SER A 1 193 ? 36.922 -26.171 -8.666 1.00 31.02 193 SER A C 1
ATOM 1430 O O . SER A 1 193 ? 37.010 -24.952 -8.723 1.00 31.02 193 SER A O 1
ATOM 1432 N N . GLU A 1 194 ? 36.297 -26.844 -7.689 1.00 31.27 194 GLU A N 1
ATOM 1433 C CA . GLU A 1 194 ? 36.267 -26.573 -6.230 1.00 31.27 194 GLU A CA 1
ATOM 1434 C C . GLU A 1 194 ? 35.885 -25.157 -5.731 1.00 31.27 194 GLU A C 1
ATOM 1436 O O . GLU A 1 194 ? 36.628 -24.191 -5.817 1.00 31.27 194 GLU A O 1
ATOM 1441 N N . SER A 1 195 ? 34.646 -24.967 -5.269 1.00 30.56 195 SER A N 1
ATOM 1442 C CA . SER A 1 195 ? 34.186 -25.135 -3.872 1.00 30.56 195 SER A CA 1
ATOM 1443 C C . SER A 1 195 ? 34.061 -23.802 -3.119 1.00 30.56 195 SER A C 1
ATOM 1445 O O . SER A 1 195 ? 35.015 -23.284 -2.550 1.00 30.56 195 SER A O 1
ATOM 1447 N N . SER A 1 196 ? 32.843 -23.272 -3.047 1.00 29.14 196 SER A N 1
ATOM 1448 C CA . SER A 1 196 ? 32.291 -22.726 -1.801 1.00 29.14 196 SER A CA 1
ATOM 1449 C C . SER A 1 196 ? 30.787 -22.537 -1.966 1.00 29.14 196 SER A C 1
ATOM 14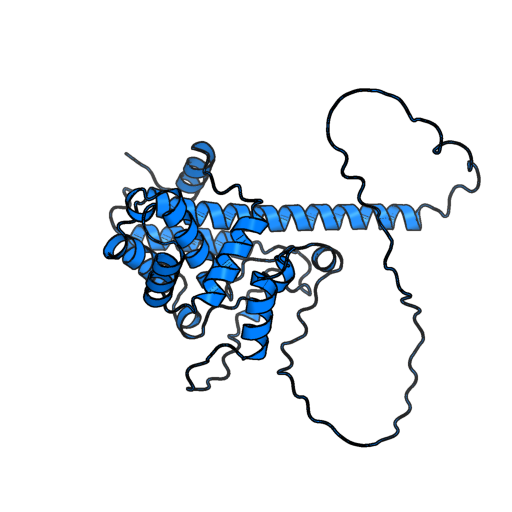51 O O . SER A 1 196 ? 30.287 -21.796 -2.809 1.00 29.14 196 SER A O 1
ATOM 1453 N N . VAL A 1 197 ? 30.072 -23.317 -1.167 1.00 42.19 197 VAL A N 1
ATOM 1454 C CA . VAL A 1 197 ? 28.623 -23.341 -1.045 1.00 42.19 197 VAL A CA 1
ATOM 1455 C C . VAL A 1 197 ? 28.169 -21.987 -0.504 1.00 42.19 197 VAL A C 1
ATOM 1457 O O . VAL A 1 197 ? 28.341 -21.690 0.673 1.00 42.19 197 VAL A O 1
ATOM 1460 N N . SER A 1 198 ? 27.570 -21.173 -1.366 1.00 32.72 198 SER A N 1
ATOM 1461 C CA . SER A 1 198 ? 26.597 -20.164 -0.955 1.00 32.72 198 SER A CA 1
ATOM 1462 C C . SER A 1 198 ? 25.317 -20.430 -1.732 1.00 32.72 198 SER A C 1
ATOM 1464 O O . SER A 1 198 ? 24.993 -19.778 -2.719 1.00 32.72 198 SER A O 1
ATOM 1466 N N . SER A 1 199 ? 24.573 -21.443 -1.294 1.00 29.33 199 SER A N 1
ATOM 1467 C CA . SER A 1 199 ? 23.161 -21.548 -1.642 1.00 29.33 199 SER A CA 1
ATOM 1468 C C . SER A 1 199 ? 22.424 -20.427 -0.907 1.00 29.33 199 SER A C 1
ATOM 1470 O O . SER A 1 199 ? 21.784 -20.656 0.119 1.00 29.33 199 SER A O 1
ATOM 1472 N N . SER A 1 200 ? 22.553 -19.192 -1.408 1.00 34.19 200 SER A N 1
ATOM 1473 C CA . SER A 1 200 ? 21.473 -18.224 -1.229 1.00 34.19 200 SER A CA 1
ATOM 1474 C C . SER A 1 200 ? 20.211 -18.907 -1.743 1.00 34.19 200 SER A C 1
ATOM 1476 O O . SER A 1 200 ? 20.285 -19.525 -2.809 1.00 34.19 200 SER A O 1
ATOM 1478 N N . PRO A 1 201 ? 19.079 -18.855 -1.024 1.00 33.19 201 PRO A N 1
ATOM 1479 C CA . PRO A 1 201 ? 17.830 -19.330 -1.589 1.00 33.19 201 PRO A CA 1
ATOM 1480 C C . PRO A 1 201 ? 17.628 -18.558 -2.894 1.00 33.19 201 PRO A C 1
ATOM 1482 O O . PRO A 1 201 ? 17.458 -17.337 -2.880 1.00 33.19 201 PRO A O 1
ATOM 1485 N N . GLU A 1 202 ? 17.755 -19.252 -4.027 1.00 33.25 202 GLU A N 1
ATOM 1486 C CA . GLU A 1 202 ? 17.475 -18.707 -5.348 1.00 33.25 202 GLU A CA 1
ATOM 1487 C C . GLU A 1 202 ? 15.967 -18.479 -5.417 1.00 33.25 202 GLU A C 1
ATOM 1489 O O . GLU A 1 202 ? 15.208 -19.260 -5.987 1.00 33.25 202 GLU A O 1
ATOM 1494 N N . PHE A 1 203 ? 15.508 -17.385 -4.810 1.00 39.03 203 PHE A N 1
ATOM 1495 C CA . PHE A 1 203 ? 14.268 -16.769 -5.235 1.00 39.03 203 PHE A CA 1
ATOM 1496 C C . PHE A 1 203 ? 14.396 -16.583 -6.750 1.00 39.03 203 PHE A C 1
ATOM 1498 O O . PHE A 1 203 ? 15.425 -16.048 -7.187 1.00 39.03 203 PHE A O 1
ATOM 1505 N N . PRO A 1 204 ? 13.413 -17.026 -7.561 1.00 46.12 204 PRO A N 1
ATOM 1506 C CA . PRO A 1 204 ? 13.460 -16.832 -9.002 1.00 46.12 204 PRO A CA 1
ATOM 1507 C C . PRO A 1 204 ? 13.804 -15.370 -9.234 1.00 46.12 204 PRO A C 1
ATOM 1509 O O . PRO A 1 204 ? 13.094 -14.508 -8.709 1.00 46.12 204 PRO A O 1
ATOM 1512 N N . ARG A 1 205 ? 14.930 -15.083 -9.903 1.00 51.31 205 ARG A N 1
ATOM 1513 C CA . ARG A 1 205 ? 15.388 -13.708 -10.133 1.00 51.31 205 ARG A CA 1
ATOM 1514 C C . ARG A 1 205 ? 14.244 -12.976 -10.820 1.00 51.31 205 ARG A C 1
ATOM 1516 O O . ARG A 1 205 ? 14.013 -13.168 -12.009 1.00 51.31 205 ARG A O 1
ATOM 1523 N N . ARG A 1 206 ? 13.478 -12.217 -10.033 1.00 66.38 206 ARG A N 1
ATOM 1524 C CA . ARG A 1 206 ? 12.239 -11.563 -10.448 1.00 66.38 206 ARG A CA 1
ATOM 1525 C C . ARG A 1 206 ? 12.613 -10.579 -11.549 1.00 66.38 206 ARG A C 1
ATOM 1527 O O . ARG A 1 206 ? 13.135 -9.503 -11.263 1.00 66.38 206 ARG A O 1
ATOM 1534 N N . GLN A 1 207 ? 12.435 -10.983 -12.803 1.00 81.69 207 GLN A N 1
ATOM 1535 C CA . GLN A 1 207 ? 12.918 -10.214 -13.937 1.00 81.69 207 GLN A CA 1
ATOM 1536 C C . GLN A 1 207 ? 12.057 -8.961 -14.081 1.00 81.69 207 GLN A C 1
ATOM 1538 O O . GLN A 1 207 ? 10.835 -9.027 -14.173 1.00 81.69 207 GLN A O 1
ATOM 1543 N N . LEU A 1 208 ? 12.696 -7.796 -14.057 1.00 85.75 208 LEU A N 1
ATOM 1544 C CA . LEU A 1 208 ? 12.047 -6.533 -14.378 1.00 85.75 208 LEU A CA 1
ATOM 1545 C C . LEU A 1 208 ? 12.190 -6.291 -15.878 1.00 85.75 208 LEU A C 1
ATOM 1547 O O . LEU A 1 208 ? 13.262 -6.495 -16.450 1.00 85.75 208 LEU A O 1
ATOM 1551 N N . CYS A 1 209 ? 11.132 -5.802 -16.520 1.00 88.88 209 CYS A N 1
ATOM 1552 C CA . CYS A 1 209 ? 11.286 -5.225 -17.850 1.00 88.88 209 CYS A CA 1
ATOM 1553 C C . CYS A 1 209 ? 12.134 -3.946 -17.763 1.00 88.88 209 CYS A C 1
ATOM 1555 O O . CYS A 1 209 ? 12.213 -3.313 -16.708 1.00 88.88 209 CYS A O 1
ATOM 1557 N N . ARG A 1 210 ? 12.724 -3.514 -18.884 1.00 87.38 210 ARG A N 1
ATOM 1558 C CA . ARG A 1 210 ? 13.585 -2.319 -18.924 1.00 87.38 210 ARG A CA 1
ATOM 1559 C C . ARG A 1 210 ? 12.916 -1.073 -18.330 1.00 87.38 210 ARG A C 1
ATOM 1561 O O . ARG A 1 210 ? 13.556 -0.353 -17.575 1.00 87.38 210 ARG A O 1
ATOM 1568 N N . ALA A 1 211 ? 11.630 -0.855 -18.616 1.00 87.44 211 ALA A N 1
ATOM 1569 C CA . ALA A 1 211 ? 10.874 0.272 -18.068 1.00 87.44 211 ALA A CA 1
ATOM 1570 C C . ALA A 1 211 ? 10.763 0.201 -16.536 1.00 87.44 211 ALA A C 1
ATOM 1572 O O . ALA A 1 211 ? 10.992 1.194 -15.857 1.00 87.44 211 ALA A O 1
ATOM 1573 N N . CYS A 1 212 ? 10.457 -0.972 -15.975 1.00 88.56 212 CYS A N 1
ATOM 1574 C CA . CYS A 1 212 ? 10.355 -1.142 -14.526 1.00 88.56 212 CYS A CA 1
ATOM 1575 C C . CYS A 1 212 ? 11.719 -1.196 -13.824 1.00 88.56 212 CYS A C 1
ATOM 1577 O O . CYS A 1 212 ? 11.794 -0.851 -12.655 1.00 88.56 212 CYS A O 1
ATOM 1579 N N . ALA A 1 213 ? 12.786 -1.619 -14.506 1.00 87.00 213 ALA A N 1
ATOM 1580 C CA . ALA A 1 213 ? 14.138 -1.652 -13.948 1.00 87.00 213 ALA A CA 1
ATOM 1581 C C . ALA A 1 213 ? 14.753 -0.252 -13.806 1.00 87.00 213 ALA A C 1
ATOM 1583 O O . ALA A 1 213 ? 15.575 -0.030 -12.926 1.00 87.00 213 ALA A O 1
ATOM 1584 N N . GLN A 1 214 ? 14.356 0.684 -14.671 1.00 84.00 214 GLN A N 1
ATOM 1585 C CA . GLN A 1 214 ? 14.855 2.063 -14.675 1.00 84.00 214 GLN A CA 1
ATOM 1586 C C . GLN A 1 214 ? 14.046 3.014 -13.782 1.00 84.00 214 GLN A C 1
ATOM 1588 O O . GLN A 1 214 ? 14.323 4.208 -13.773 1.00 84.00 214 GLN A O 1
ATOM 1593 N N . ASN A 1 215 ? 13.032 2.514 -13.070 1.00 82.62 215 ASN A N 1
ATOM 1594 C CA . ASN A 1 215 ? 12.167 3.332 -12.225 1.00 82.62 215 ASN A CA 1
ATOM 1595 C C . ASN A 1 215 ? 11.920 2.651 -10.881 1.00 82.62 215 ASN A C 1
ATOM 1597 O O . ASN A 1 215 ? 11.804 1.428 -10.798 1.00 82.62 215 ASN A O 1
ATOM 1601 N N . ASP A 1 216 ? 11.715 3.455 -9.841 1.00 85.19 216 ASP A N 1
ATOM 1602 C CA . ASP A 1 216 ? 11.387 2.986 -8.491 1.00 85.19 216 ASP A CA 1
ATOM 1603 C C . ASP A 1 216 ? 9.910 2.585 -8.343 1.00 85.19 216 ASP A C 1
ATOM 1605 O O . ASP A 1 216 ? 9.239 2.918 -7.370 1.00 85.19 216 ASP A O 1
ATOM 1609 N N . VAL A 1 217 ? 9.385 1.854 -9.330 1.00 88.88 217 VAL A N 1
ATOM 1610 C CA . VAL A 1 217 ? 7.999 1.375 -9.361 1.00 88.88 217 VAL A CA 1
ATOM 1611 C C . VAL A 1 217 ? 7.888 -0.066 -8.880 1.00 88.88 217 VAL A C 1
ATOM 1613 O O . VAL A 1 217 ? 8.726 -0.925 -9.173 1.00 88.88 217 VAL A O 1
ATOM 1616 N N . PHE A 1 218 ? 6.791 -0.364 -8.200 1.00 91.50 218 PHE A N 1
ATOM 1617 C CA . PHE A 1 218 ? 6.421 -1.715 -7.790 1.00 91.50 218 PHE A CA 1
ATOM 1618 C C . PHE A 1 218 ? 4.940 -1.971 -8.077 1.00 91.50 218 PHE A C 1
ATOM 1620 O O . PHE A 1 218 ? 4.213 -1.071 -8.499 1.00 91.50 218 PHE A O 1
ATOM 1627 N N . SER A 1 219 ? 4.488 -3.205 -7.889 1.00 91.00 219 SER A N 1
ATOM 1628 C CA . SER A 1 219 ? 3.070 -3.549 -7.967 1.00 91.00 219 SER A CA 1
ATOM 1629 C C . SER A 1 219 ? 2.571 -3.977 -6.599 1.00 91.00 219 SER A C 1
ATOM 1631 O O . SER A 1 219 ? 3.215 -4.784 -5.925 1.00 91.00 219 SER A O 1
ATOM 1633 N N . LEU A 1 220 ? 1.394 -3.482 -6.223 1.00 93.00 220 LEU A N 1
ATOM 1634 C CA . LEU A 1 220 ? 0.567 -4.179 -5.254 1.00 93.00 220 LEU A CA 1
ATOM 1635 C C . LEU A 1 220 ? 0.094 -5.479 -5.900 1.00 93.00 220 LEU A C 1
ATOM 1637 O O . LEU A 1 220 ? -0.349 -5.490 -7.051 1.00 93.00 220 LEU A O 1
ATOM 1641 N N . GLN A 1 221 ? 0.280 -6.581 -5.187 1.00 88.38 221 GLN A N 1
ATOM 1642 C CA . GLN A 1 221 ? -0.005 -7.938 -5.634 1.00 88.38 221 GLN A CA 1
ATOM 1643 C C . GLN A 1 221 ? -0.563 -8.748 -4.468 1.00 88.38 221 GLN A C 1
ATOM 1645 O O . GLN A 1 221 ? -0.370 -8.404 -3.304 1.00 88.38 221 GLN A O 1
ATOM 1650 N N . MET A 1 222 ? -1.228 -9.863 -4.762 1.00 86.81 222 MET A N 1
ATOM 1651 C CA . MET A 1 222 ? -1.862 -10.678 -3.719 1.00 86.81 222 MET A CA 1
ATOM 1652 C C . MET A 1 222 ? -0.871 -11.186 -2.655 1.00 86.81 222 MET A C 1
ATOM 1654 O O . MET A 1 222 ? -1.266 -11.411 -1.516 1.00 86.81 222 MET A O 1
ATOM 1658 N N . TRP A 1 223 ? 0.420 -11.313 -2.987 1.00 85.56 223 TRP A N 1
ATOM 1659 C CA . TRP A 1 223 ? 1.463 -11.725 -2.041 1.00 85.56 223 TRP A CA 1
ATOM 1660 C C . TRP A 1 223 ? 1.994 -10.603 -1.138 1.00 85.56 223 TRP A C 1
ATOM 1662 O O . TRP A 1 223 ? 2.712 -10.918 -0.200 1.00 85.56 223 TRP A O 1
ATOM 1672 N N . ASN A 1 224 ? 1.687 -9.322 -1.379 1.00 91.12 224 ASN A N 1
ATOM 1673 C CA . ASN A 1 224 ? 2.123 -8.215 -0.506 1.00 91.12 224 ASN A CA 1
ATOM 1674 C C . ASN A 1 224 ? 0.986 -7.322 0.004 1.00 91.12 224 ASN A C 1
ATOM 1676 O O . ASN A 1 224 ? 1.201 -6.510 0.906 1.00 91.12 224 ASN A O 1
ATOM 1680 N N . ILE A 1 225 ? -0.223 -7.476 -0.539 1.00 93.88 225 ILE A N 1
ATOM 1681 C CA . ILE A 1 225 ? -1.327 -6.554 -0.284 1.00 93.88 225 ILE A CA 1
ATOM 1682 C C . ILE A 1 225 ? -1.743 -6.492 1.187 1.00 93.88 225 ILE A C 1
ATOM 1684 O O . ILE A 1 225 ? -2.115 -5.419 1.646 1.00 93.88 225 ILE A O 1
ATOM 1688 N N . HIS A 1 226 ? -1.615 -7.581 1.951 1.00 94.56 226 HIS A N 1
ATOM 1689 C CA . HIS A 1 226 ? -1.946 -7.589 3.380 1.00 94.56 226 HIS A CA 1
ATOM 1690 C C . HIS A 1 226 ? -1.064 -6.602 4.161 1.00 94.56 226 HIS A C 1
ATOM 1692 O O . HIS A 1 226 ? -1.577 -5.784 4.921 1.00 94.56 226 HIS A O 1
ATOM 1698 N N . ILE A 1 227 ? 0.251 -6.605 3.899 1.00 95.69 227 ILE A N 1
ATOM 1699 C CA . ILE A 1 227 ? 1.196 -5.696 4.569 1.00 95.69 227 ILE A CA 1
ATOM 1700 C C . ILE A 1 227 ? 0.924 -4.258 4.142 1.00 95.69 227 ILE A C 1
ATOM 1702 O O . ILE A 1 227 ? 0.892 -3.365 4.982 1.00 95.69 227 ILE A O 1
ATOM 1706 N N . PHE A 1 228 ? 0.711 -4.016 2.846 1.00 97.62 228 PHE A N 1
ATOM 1707 C CA . PHE A 1 228 ? 0.436 -2.664 2.365 1.00 97.62 228 PHE A CA 1
ATOM 1708 C C . PHE A 1 228 ? -0.904 -2.129 2.875 1.00 97.62 228 PHE A C 1
ATOM 1710 O O . PHE A 1 228 ? -0.986 -0.945 3.186 1.00 97.62 228 PHE A O 1
ATOM 1717 N N . ALA A 1 229 ? -1.932 -2.970 3.013 1.00 97.56 229 ALA A N 1
ATOM 1718 C CA . ALA A 1 229 ? -3.210 -2.580 3.603 1.00 97.56 229 ALA A CA 1
ATOM 1719 C C . ALA A 1 229 ? -3.062 -2.213 5.082 1.00 97.56 229 ALA A C 1
ATOM 1721 O O . ALA A 1 229 ? -3.561 -1.173 5.507 1.00 97.56 229 ALA A O 1
ATOM 1722 N N . ALA A 1 230 ? -2.311 -3.010 5.842 1.00 97.81 230 ALA A N 1
ATOM 1723 C CA . ALA A 1 230 ? -1.964 -2.682 7.216 1.00 97.81 230 ALA A CA 1
ATOM 1724 C C . ALA A 1 230 ? -1.158 -1.381 7.328 1.00 97.81 230 ALA A C 1
ATOM 1726 O O . ALA A 1 230 ? -1.503 -0.516 8.125 1.00 97.81 230 ALA A O 1
ATOM 1727 N N . ALA A 1 231 ? -0.119 -1.209 6.511 1.00 98.06 231 ALA A N 1
ATOM 1728 C CA . ALA A 1 231 ? 0.707 -0.005 6.511 1.00 98.06 231 ALA A CA 1
ATOM 1729 C C . ALA A 1 231 ? -0.099 1.244 6.131 1.00 98.06 231 ALA A C 1
ATOM 1731 O O . ALA A 1 231 ? 0.037 2.287 6.763 1.00 98.06 231 ALA A O 1
ATOM 1732 N N . ALA A 1 232 ? -0.976 1.138 5.130 1.00 97.75 232 ALA A N 1
ATOM 1733 C CA . ALA A 1 232 ? -1.875 2.220 4.751 1.00 97.75 232 ALA A CA 1
ATOM 1734 C C . ALA A 1 232 ? -2.818 2.588 5.901 1.00 97.75 232 ALA A C 1
ATOM 1736 O O . ALA A 1 232 ? -3.034 3.768 6.153 1.00 97.75 232 ALA A O 1
ATOM 1737 N N . LEU A 1 233 ? -3.343 1.595 6.623 1.00 97.44 233 LEU A N 1
ATOM 1738 C CA . LEU A 1 233 ? -4.211 1.834 7.769 1.00 97.44 233 LEU A CA 1
ATOM 1739 C C . LEU A 1 233 ? -3.461 2.473 8.937 1.00 97.44 233 LEU A C 1
ATOM 1741 O O . LEU A 1 233 ? -3.947 3.457 9.482 1.00 97.44 233 LEU A O 1
ATOM 1745 N N . LEU A 1 234 ? -2.258 1.996 9.258 1.00 97.12 234 LEU A N 1
ATOM 1746 C CA . LEU A 1 234 ? -1.406 2.600 10.282 1.00 97.12 234 LEU A CA 1
ATOM 1747 C C . LEU A 1 234 ? -1.070 4.065 9.952 1.00 97.12 234 LEU A C 1
ATOM 1749 O O . LEU A 1 234 ? -1.157 4.930 10.822 1.00 97.12 234 LEU A O 1
ATOM 1753 N N . LEU A 1 235 ? -0.761 4.372 8.689 1.00 95.62 235 LEU A N 1
ATOM 1754 C CA . LEU A 1 235 ? -0.558 5.752 8.242 1.00 95.62 235 LEU A CA 1
ATOM 1755 C C . LEU A 1 235 ? -1.832 6.590 8.374 1.00 95.62 235 LEU A C 1
ATOM 1757 O O . LEU A 1 235 ? -1.771 7.719 8.853 1.00 95.62 235 LEU A O 1
ATOM 1761 N N . SER A 1 236 ? -2.989 6.051 7.988 1.00 95.06 236 SER A N 1
ATOM 1762 C CA . SER A 1 236 ? -4.270 6.740 8.162 1.00 95.06 236 SER A CA 1
ATOM 1763 C C . SER A 1 236 ? -4.586 7.011 9.633 1.00 95.06 236 SER A C 1
ATOM 1765 O O . SER A 1 236 ? -5.061 8.096 9.953 1.00 95.06 236 SER A O 1
ATOM 1767 N N . MET A 1 237 ? -4.272 6.073 10.530 1.00 94.81 237 MET A N 1
ATOM 1768 C CA . MET A 1 237 ? -4.409 6.246 11.979 1.00 94.81 237 MET A CA 1
ATOM 1769 C C . MET A 1 237 ? -3.543 7.401 12.486 1.00 94.81 237 MET A C 1
ATOM 1771 O O . MET A 1 237 ? -4.048 8.282 13.172 1.00 94.81 237 MET A O 1
ATOM 1775 N N . LYS A 1 238 ? -2.265 7.441 12.084 1.00 92.88 238 LYS A N 1
ATOM 1776 C CA . LYS A 1 238 ? -1.313 8.500 12.464 1.00 92.88 238 LYS A CA 1
ATOM 1777 C C . LYS A 1 238 ? -1.722 9.893 11.971 1.00 92.88 238 LYS A C 1
ATOM 1779 O O . LYS A 1 238 ? -1.327 10.883 12.574 1.00 92.88 238 LYS A O 1
ATOM 1784 N N . VAL A 1 239 ? -2.452 9.978 10.856 1.00 89.94 239 VAL A N 1
ATOM 1785 C CA . VAL A 1 239 ? -2.810 11.257 10.218 1.00 89.94 239 VAL A CA 1
ATOM 1786 C C . VAL A 1 239 ? -4.191 11.766 10.637 1.00 89.94 239 VAL A C 1
ATOM 1788 O O . VAL A 1 239 ? -4.364 12.977 10.734 1.00 89.94 239 VAL A O 1
ATOM 1791 N N . ASN A 1 240 ? -5.168 10.880 10.860 1.00 88.06 240 ASN A N 1
ATOM 1792 C CA . ASN A 1 240 ? -6.571 11.283 11.025 1.00 88.06 240 ASN A CA 1
ATOM 1793 C C . ASN A 1 240 ? -7.128 11.111 12.440 1.00 88.06 240 ASN A C 1
ATOM 1795 O O . ASN A 1 240 ? -8.173 11.685 12.735 1.00 88.06 240 ASN A O 1
ATOM 1799 N N . GLU A 1 241 ? -6.518 10.275 13.281 1.00 89.75 241 GLU A N 1
ATOM 1800 C CA . GLU A 1 241 ? -7.062 9.988 14.608 1.00 89.75 241 GLU A CA 1
ATOM 1801 C C . GLU A 1 241 ? -6.366 10.857 15.656 1.00 89.75 241 GLU A C 1
ATOM 1803 O O . GLU A 1 241 ? -5.286 10.521 16.139 1.00 89.75 241 GLU A O 1
ATOM 1808 N N . ASP A 1 242 ? -7.014 11.958 16.049 1.00 87.38 242 ASP A N 1
ATOM 1809 C CA . ASP A 1 242 ? -6.489 12.905 17.046 1.00 87.38 242 ASP A CA 1
ATOM 1810 C C . ASP A 1 242 ? -6.102 12.212 18.364 1.00 87.38 242 ASP A C 1
ATOM 1812 O O . ASP A 1 242 ? -5.115 12.566 19.003 1.00 87.38 242 ASP A O 1
ATOM 1816 N N . ALA A 1 243 ? -6.846 11.171 18.755 1.00 85.75 243 ALA A N 1
ATOM 1817 C CA . ALA A 1 243 ? -6.565 10.381 19.955 1.00 85.75 243 ALA A CA 1
ATOM 1818 C C . ALA A 1 243 ? -5.225 9.624 19.891 1.00 85.75 243 ALA A C 1
ATOM 1820 O O . ALA A 1 243 ? -4.671 9.269 20.931 1.00 85.75 243 ALA A O 1
ATOM 1821 N N . LEU A 1 244 ? -4.711 9.372 18.685 1.00 88.06 244 LEU A N 1
ATOM 1822 C CA . LEU A 1 244 ? -3.442 8.689 18.441 1.00 88.06 244 LEU A CA 1
ATOM 1823 C C . LEU A 1 244 ? -2.306 9.663 18.105 1.00 88.06 244 LEU A C 1
ATOM 1825 O O . LEU A 1 244 ? -1.157 9.235 18.051 1.00 88.06 244 LEU A O 1
ATOM 1829 N N . ALA A 1 245 ? -2.598 10.954 17.919 1.00 82.69 245 ALA A N 1
ATOM 1830 C CA . ALA A 1 245 ? -1.605 11.963 17.551 1.00 82.69 245 ALA A CA 1
ATOM 1831 C C . ALA A 1 245 ? -0.519 12.160 18.626 1.00 82.69 245 ALA A C 1
ATOM 1833 O O . ALA A 1 245 ? 0.633 12.429 18.298 1.00 82.69 245 ALA A O 1
ATOM 1834 N N . GLU A 1 246 ? -0.880 11.987 19.902 1.00 84.12 246 GLU A N 1
ATOM 1835 C CA . GLU A 1 246 ? 0.030 12.123 21.052 1.00 84.12 246 GLU A CA 1
ATOM 1836 C C . GLU A 1 246 ? 0.736 10.807 21.426 1.00 84.12 246 GLU A C 1
ATOM 1838 O O . GLU A 1 246 ? 1.599 10.783 22.307 1.00 84.12 246 GLU A O 1
ATOM 1843 N N . VAL A 1 247 ? 0.363 9.688 20.795 1.00 90.31 247 VAL A N 1
ATOM 1844 C CA . VAL A 1 247 ? 1.002 8.391 21.040 1.00 90.31 247 VAL A CA 1
ATOM 1845 C C . VAL A 1 247 ? 2.327 8.351 20.288 1.00 90.31 247 VAL A C 1
ATOM 1847 O O . VAL A 1 247 ? 2.402 8.709 19.114 1.00 90.31 247 VAL A O 1
ATOM 1850 N N . ASP A 1 248 ? 3.379 7.870 20.951 1.00 93.44 248 ASP A N 1
ATOM 1851 C CA . ASP A 1 248 ? 4.660 7.628 20.294 1.00 93.44 248 ASP A CA 1
ATOM 1852 C C . ASP A 1 248 ? 4.462 6.707 19.075 1.00 93.44 248 ASP A C 1
ATOM 1854 O O . ASP A 1 248 ? 3.909 5.607 19.178 1.00 93.44 248 ASP A O 1
ATOM 1858 N N . ALA A 1 249 ? 4.903 7.175 17.906 1.00 91.19 249 ALA A N 1
ATOM 1859 C CA . ALA A 1 249 ? 4.653 6.503 16.637 1.00 91.19 249 ALA A CA 1
ATOM 1860 C C . ALA A 1 249 ? 5.265 5.094 16.570 1.00 91.19 249 ALA A C 1
ATOM 1862 O O . ALA A 1 249 ? 4.737 4.239 15.854 1.00 91.19 249 ALA A O 1
ATOM 1863 N N . GLU A 1 250 ? 6.352 4.848 17.303 1.00 93.62 250 GLU A N 1
ATOM 1864 C CA . GLU A 1 250 ? 7.016 3.549 17.378 1.00 93.62 250 GLU A CA 1
ATOM 1865 C C . GLU A 1 250 ? 6.254 2.599 18.302 1.00 93.62 250 GLU A C 1
ATOM 1867 O O . GLU A 1 250 ? 6.098 1.427 17.965 1.00 93.62 250 GLU A O 1
ATOM 1872 N N . ILE A 1 251 ? 5.703 3.107 19.410 1.00 94.88 251 ILE A N 1
ATOM 1873 C CA . ILE A 1 251 ? 4.816 2.328 20.288 1.00 94.88 251 ILE A CA 1
ATOM 1874 C C . ILE A 1 251 ? 3.538 1.937 19.540 1.00 94.88 251 ILE A C 1
ATOM 1876 O O . ILE A 1 251 ? 3.136 0.774 19.583 1.00 94.88 251 ILE A O 1
ATOM 1880 N N . LEU A 1 252 ? 2.915 2.881 18.826 1.00 95.69 252 LEU A N 1
ATOM 1881 C CA . LEU A 1 252 ? 1.724 2.600 18.023 1.00 95.69 252 LEU A CA 1
ATOM 1882 C C . LEU A 1 252 ? 2.019 1.553 16.943 1.00 95.69 252 LEU A C 1
ATOM 1884 O O . LEU A 1 252 ? 1.235 0.627 16.752 1.00 95.69 252 LEU A O 1
ATOM 1888 N N . LEU A 1 253 ? 3.155 1.684 16.253 1.00 96.25 253 LEU A N 1
ATOM 1889 C CA . LEU A 1 253 ? 3.599 0.722 15.249 1.00 96.25 253 LEU A CA 1
ATOM 1890 C C . LEU A 1 253 ? 3.787 -0.670 15.857 1.00 96.25 253 LEU A C 1
ATOM 1892 O O . LEU A 1 253 ? 3.293 -1.640 15.286 1.00 96.25 253 LEU A O 1
ATOM 1896 N N . ASP A 1 254 ? 4.456 -0.774 17.004 1.00 95.31 254 ASP A N 1
ATOM 1897 C CA . ASP A 1 254 ? 4.695 -2.052 17.674 1.00 95.31 254 ASP A CA 1
ATOM 1898 C C . ASP A 1 254 ? 3.376 -2.716 18.099 1.00 95.31 254 ASP A C 1
ATOM 1900 O O . ASP A 1 254 ? 3.108 -3.856 17.713 1.00 95.31 254 ASP A O 1
ATOM 1904 N N . GLN A 1 255 ? 2.493 -1.982 18.781 1.00 95.31 255 GLN A N 1
ATOM 1905 C CA . GLN A 1 255 ? 1.174 -2.478 19.196 1.00 95.31 255 GLN A CA 1
ATOM 1906 C C . GLN A 1 255 ? 0.319 -2.914 18.005 1.00 95.31 255 GLN A C 1
ATOM 1908 O O . GLN A 1 255 ? -0.278 -3.993 18.017 1.00 95.31 255 GLN A O 1
ATOM 1913 N N . PHE A 1 256 ? 0.277 -2.090 16.958 1.00 96.19 256 PHE A N 1
ATOM 1914 C CA . PHE A 1 256 ? -0.500 -2.388 15.765 1.00 96.19 256 PHE A CA 1
ATOM 1915 C C . PHE A 1 256 ? 0.054 -3.607 15.025 1.00 96.19 256 PHE A C 1
ATOM 1917 O O . PHE A 1 256 ? -0.716 -4.483 14.640 1.00 96.19 256 PHE A O 1
ATOM 1924 N N . SER A 1 257 ? 1.379 -3.717 14.891 1.00 94.00 257 SER A N 1
ATOM 1925 C CA . SER A 1 257 ? 2.044 -4.851 14.238 1.00 94.00 257 SER A CA 1
ATOM 1926 C C . SER A 1 257 ? 1.748 -6.187 14.934 1.00 94.00 257 SER A C 1
ATOM 1928 O O . SER A 1 257 ? 1.424 -7.172 14.262 1.00 94.00 257 SER A O 1
ATOM 1930 N N . HIS A 1 258 ? 1.725 -6.197 16.272 1.00 92.31 258 HIS A N 1
ATOM 1931 C CA . HIS A 1 258 ? 1.321 -7.355 17.068 1.00 92.31 258 HIS A CA 1
ATOM 1932 C C . HIS A 1 258 ? -0.147 -7.726 16.825 1.00 92.31 258 HIS A C 1
ATOM 1934 O O . HIS A 1 258 ? -0.449 -8.903 16.616 1.00 92.31 258 HIS A O 1
ATOM 1940 N N . ALA A 1 259 ? -1.050 -6.739 16.788 1.00 91.94 259 ALA A N 1
ATOM 1941 C CA . ALA A 1 259 ? -2.481 -6.965 16.572 1.00 91.94 259 ALA A CA 1
ATOM 1942 C C . ALA A 1 259 ? -2.799 -7.618 15.212 1.00 91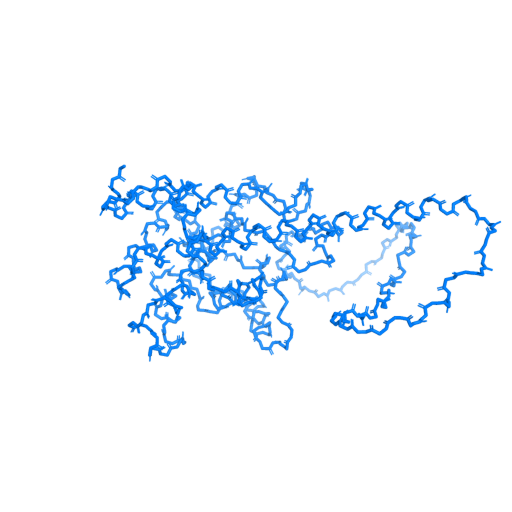.94 259 ALA A C 1
ATOM 1944 O O . ALA A 1 259 ? -3.795 -8.330 15.088 1.00 91.94 259 ALA A O 1
ATOM 1945 N N . ILE A 1 260 ? -1.948 -7.411 14.202 1.00 90.00 260 ILE A N 1
ATOM 1946 C CA . ILE A 1 260 ? -2.138 -7.924 12.833 1.00 90.00 260 ILE A CA 1
ATOM 1947 C C . ILE A 1 260 ? -1.177 -9.064 12.455 1.00 90.00 260 ILE A C 1
ATOM 1949 O O . ILE A 1 260 ? -1.106 -9.441 11.279 1.00 90.00 260 ILE A O 1
ATOM 1953 N N . CYS A 1 261 ? -0.398 -9.564 13.420 1.00 88.25 261 CYS A N 1
ATOM 1954 C CA . CYS A 1 261 ? 0.639 -10.582 13.225 1.00 88.25 261 CYS A CA 1
ATOM 1955 C C . CYS A 1 261 ? 1.624 -10.238 12.087 1.00 88.25 261 CYS A C 1
ATOM 1957 O O . CYS A 1 261 ? 1.904 -11.061 11.208 1.00 88.25 261 CYS A O 1
ATOM 1959 N N . CYS A 1 262 ? 2.125 -9.001 12.079 1.00 89.81 262 CYS A N 1
ATOM 1960 C CA . CYS A 1 262 ? 3.128 -8.516 11.135 1.00 89.81 262 CYS A CA 1
ATOM 1961 C C . CYS A 1 262 ? 4.407 -8.147 11.882 1.00 89.81 262 CYS A C 1
ATOM 1963 O O . CYS A 1 262 ? 4.337 -7.546 12.946 1.00 89.81 262 CYS A O 1
ATOM 1965 N N . GLU A 1 263 ? 5.575 -8.432 11.304 1.00 90.88 263 GLU A N 1
ATOM 1966 C CA . GLU A 1 263 ? 6.830 -7.953 11.883 1.00 90.88 263 GLU A CA 1
ATOM 1967 C C . GLU A 1 263 ? 6.869 -6.408 11.856 1.00 90.88 263 GLU A C 1
ATOM 1969 O O . GLU A 1 263 ? 6.651 -5.827 10.779 1.00 90.88 263 GLU A O 1
ATOM 1974 N N . PRO A 1 264 ? 7.204 -5.731 12.975 1.00 93.12 264 PRO A N 1
ATOM 1975 C CA . PRO A 1 264 ? 7.312 -4.271 13.041 1.00 93.12 264 PRO A CA 1
ATOM 1976 C C . PRO A 1 264 ? 8.177 -3.670 11.927 1.00 93.12 264 PRO A C 1
ATOM 1978 O O . PRO A 1 264 ? 7.813 -2.680 11.294 1.00 93.12 264 PRO A O 1
ATOM 1981 N N . GLN A 1 265 ? 9.322 -4.293 11.639 1.00 92.88 265 GLN A N 1
ATOM 1982 C CA . GLN A 1 265 ? 10.267 -3.791 10.646 1.00 92.88 265 GLN A CA 1
ATOM 1983 C C . GLN A 1 265 ? 9.710 -3.851 9.216 1.00 92.88 265 GLN A C 1
ATOM 1985 O O . GLN A 1 265 ? 9.864 -2.904 8.444 1.00 92.88 265 GLN A O 1
ATOM 1990 N N . VAL A 1 266 ? 9.039 -4.950 8.869 1.00 93.69 266 VAL A N 1
ATOM 1991 C CA . VAL A 1 266 ? 8.390 -5.131 7.561 1.00 93.69 266 VAL A CA 1
ATOM 1992 C C . VAL A 1 266 ? 7.281 -4.104 7.382 1.00 93.69 266 VAL A C 1
ATOM 1994 O O . VAL A 1 266 ? 7.185 -3.476 6.324 1.00 93.69 266 VAL A O 1
ATOM 1997 N N . LEU A 1 267 ? 6.489 -3.887 8.434 1.00 96.19 267 LEU A N 1
ATOM 1998 C CA . LEU A 1 267 ? 5.437 -2.882 8.442 1.00 96.19 267 LEU A CA 1
ATOM 1999 C C . LEU A 1 267 ? 6.011 -1.470 8.262 1.00 96.19 267 LEU A C 1
ATOM 2001 O O . LEU A 1 267 ? 5.528 -0.725 7.413 1.00 96.19 267 LEU A O 1
ATOM 2005 N N . ARG A 1 268 ? 7.099 -1.136 8.966 1.00 96.31 268 ARG A N 1
ATOM 2006 C CA . ARG A 1 268 ? 7.798 0.152 8.833 1.00 96.31 268 ARG A CA 1
ATOM 2007 C C . ARG A 1 268 ? 8.313 0.392 7.416 1.00 96.31 268 ARG A C 1
ATOM 2009 O O . ARG A 1 268 ? 8.157 1.485 6.873 1.00 96.31 268 ARG A O 1
ATOM 2016 N N . CYS A 1 269 ? 8.911 -0.622 6.792 1.00 97.06 269 CYS A N 1
ATOM 2017 C CA . CYS A 1 269 ? 9.340 -0.536 5.398 1.00 97.06 269 CYS A CA 1
ATOM 2018 C C . CYS A 1 269 ? 8.155 -0.298 4.456 1.00 97.06 269 CYS A C 1
ATOM 2020 O O . CYS A 1 269 ? 8.263 0.532 3.556 1.00 97.06 269 CYS A O 1
ATOM 2022 N N . ALA A 1 270 ? 7.025 -0.976 4.669 1.00 97.62 270 ALA A N 1
ATOM 2023 C CA . ALA A 1 270 ? 5.820 -0.771 3.870 1.00 97.62 270 ALA A CA 1
ATOM 2024 C C . ALA A 1 270 ? 5.236 0.640 4.043 1.00 97.62 270 ALA A C 1
ATOM 2026 O O . ALA A 1 270 ? 4.895 1.279 3.046 1.00 97.62 270 ALA A O 1
ATOM 2027 N N . GLU A 1 271 ? 5.185 1.164 5.272 1.00 96.62 271 GLU A N 1
ATOM 2028 C CA . GLU A 1 271 ? 4.790 2.553 5.532 1.00 96.62 271 GLU A CA 1
ATOM 2029 C C . GLU A 1 271 ? 5.700 3.524 4.781 1.00 96.62 271 GLU A C 1
ATOM 2031 O O . GLU A 1 271 ? 5.224 4.408 4.066 1.00 96.62 271 GLU A O 1
ATOM 2036 N N . ARG A 1 272 ? 7.020 3.323 4.870 1.00 95.75 272 ARG A N 1
ATOM 2037 C CA . ARG A 1 272 ? 7.991 4.162 4.166 1.00 95.75 272 ARG A CA 1
ATOM 2038 C C . ARG A 1 272 ? 7.820 4.078 2.648 1.00 95.75 272 ARG A C 1
ATOM 2040 O O . ARG A 1 272 ? 7.858 5.114 1.989 1.00 95.75 272 ARG A O 1
ATOM 2047 N N . CYS A 1 273 ? 7.555 2.891 2.097 1.00 96.88 273 CYS A N 1
ATOM 2048 C CA . CYS A 1 273 ? 7.228 2.711 0.681 1.00 96.88 273 CYS A CA 1
ATOM 2049 C C . CYS A 1 273 ? 5.984 3.508 0.262 1.00 96.88 273 CYS A C 1
ATOM 2051 O O . CYS A 1 273 ? 5.991 4.087 -0.822 1.00 96.88 273 CYS A O 1
ATOM 2053 N N . ILE A 1 274 ? 4.932 3.560 1.089 1.00 96.62 274 ILE A N 1
ATOM 2054 C CA . ILE A 1 274 ? 3.731 4.363 0.803 1.00 96.62 274 ILE A CA 1
ATOM 2055 C C . ILE A 1 274 ? 4.063 5.857 0.874 1.00 96.62 274 ILE A C 1
ATOM 2057 O O . ILE A 1 274 ? 3.729 6.593 -0.052 1.00 96.62 274 ILE A O 1
ATOM 2061 N N . CYS A 1 275 ? 4.745 6.306 1.930 1.00 94.75 275 CYS A N 1
ATOM 2062 C CA . CYS A 1 275 ? 5.110 7.711 2.114 1.00 94.75 275 CYS A CA 1
ATOM 2063 C C . CYS A 1 275 ? 5.965 8.237 0.957 1.00 94.75 275 CYS A C 1
ATOM 2065 O O . CYS A 1 275 ? 5.597 9.220 0.319 1.00 94.75 275 CYS A O 1
ATOM 2067 N N . GLU A 1 276 ? 7.070 7.565 0.640 1.00 93.31 276 GLU A N 1
ATOM 2068 C CA . GLU A 1 276 ? 7.962 7.950 -0.461 1.00 93.31 276 GLU A CA 1
ATOM 2069 C C . GLU A 1 276 ? 7.281 7.765 -1.822 1.00 93.31 276 GLU A C 1
ATOM 2071 O O . GLU A 1 276 ? 7.324 8.638 -2.696 1.00 93.31 276 GLU A O 1
ATOM 2076 N N . GLY A 1 277 ? 6.553 6.656 -1.970 1.00 91.50 277 GLY A N 1
ATOM 2077 C CA . GLY A 1 277 ? 5.753 6.352 -3.146 1.00 91.50 277 GLY A CA 1
ATOM 2078 C C . GLY A 1 277 ? 4.666 7.387 -3.413 1.00 91.50 277 GLY A C 1
ATOM 2079 O O . GLY A 1 277 ? 4.293 7.550 -4.562 1.00 91.50 277 GLY A O 1
ATOM 2080 N N . LEU A 1 278 ? 4.184 8.126 -2.413 1.00 91.75 278 LEU A N 1
ATOM 2081 C CA . LEU A 1 278 ? 3.211 9.213 -2.565 1.00 91.75 278 LEU A CA 1
ATOM 2082 C C . LEU A 1 278 ? 3.827 10.611 -2.382 1.00 91.75 278 LEU A C 1
ATOM 2084 O O . LEU A 1 278 ? 3.089 11.596 -2.394 1.00 91.75 278 LEU A O 1
ATOM 2088 N N . TRP A 1 279 ? 5.157 10.721 -2.264 1.00 84.62 279 TRP A N 1
ATOM 2089 C CA . TRP A 1 279 ? 5.880 11.962 -1.934 1.00 84.62 279 TRP A CA 1
ATOM 2090 C C . TRP A 1 279 ? 5.319 12.690 -0.700 1.00 84.62 279 TRP A C 1
ATOM 2092 O O . TRP A 1 279 ? 5.139 13.905 -0.707 1.00 84.62 279 TRP A O 1
ATOM 2102 N N . GLY A 1 280 ? 4.946 11.944 0.339 1.00 73.50 280 GLY A N 1
ATOM 2103 C CA . GLY A 1 280 ? 4.382 12.495 1.573 1.00 73.50 280 GLY A CA 1
ATOM 2104 C C . GLY A 1 280 ? 2.988 13.113 1.419 1.00 73.50 280 GLY A C 1
ATOM 2105 O O . GLY A 1 280 ? 2.448 13.645 2.386 1.00 73.50 280 GLY A O 1
ATOM 2106 N N . ASN A 1 281 ? 2.361 13.028 0.239 1.00 81.00 281 ASN A N 1
ATOM 2107 C CA . ASN A 1 281 ? 1.004 13.516 0.012 1.00 81.00 281 ASN A CA 1
ATOM 2108 C C . ASN A 1 281 ? -0.021 12.508 0.564 1.00 81.00 281 ASN A C 1
ATOM 2110 O O . ASN A 1 281 ? -0.700 11.798 -0.181 1.00 81.00 281 ASN A O 1
ATOM 2114 N N . LEU A 1 282 ? -0.074 12.429 1.895 1.00 83.19 282 LEU A N 1
ATOM 2115 C CA . LEU A 1 282 ? -0.979 11.562 2.651 1.00 83.19 282 LEU A CA 1
ATOM 2116 C C . LEU A 1 282 ? -2.329 12.232 2.940 1.00 83.19 282 LEU A C 1
ATOM 2118 O O . LEU A 1 282 ? -3.289 11.536 3.264 1.00 83.19 282 LEU A O 1
ATOM 2122 N N . GLN A 1 283 ? -2.414 13.561 2.799 1.00 77.56 283 GLN A N 1
ATOM 2123 C CA . GLN A 1 283 ? -3.642 14.318 3.033 1.00 77.56 283 GLN A CA 1
ATOM 2124 C C . GLN A 1 283 ? -4.712 13.970 1.999 1.00 77.56 283 GLN A C 1
ATOM 2126 O O . GLN A 1 283 ? -4.501 14.090 0.790 1.00 77.56 283 GLN A O 1
ATOM 2131 N N . VAL A 1 284 ? -5.883 13.571 2.487 1.00 70.31 284 VAL A N 1
ATOM 2132 C CA . VAL A 1 284 ? -7.043 13.272 1.650 1.00 70.31 284 VAL A CA 1
ATOM 2133 C C . VAL A 1 284 ? -7.729 14.566 1.269 1.00 70.31 284 VAL A C 1
ATOM 2135 O O . VAL A 1 284 ? -8.109 15.354 2.130 1.00 70.31 284 VAL A O 1
ATOM 2138 N N . THR A 1 285 ? -7.952 14.771 -0.024 1.00 75.56 285 THR A N 1
ATOM 2139 C CA . THR A 1 285 ? -8.931 15.767 -0.457 1.00 75.56 285 THR A CA 1
ATOM 2140 C C . THR A 1 285 ? -10.328 15.192 -0.261 1.00 75.56 285 THR A C 1
ATOM 2142 O O . THR A 1 285 ? -10.555 14.014 -0.536 1.00 75.56 285 THR A O 1
ATOM 2145 N N . GLU A 1 286 ? -11.292 16.011 0.154 1.00 78.19 286 GLU A N 1
ATOM 2146 C CA . GLU A 1 286 ? -12.695 15.589 0.292 1.00 78.19 286 GLU A CA 1
ATOM 2147 C C . GLU A 1 286 ? -13.204 14.887 -0.982 1.00 78.19 286 GLU A C 1
ATOM 2149 O O . GLU A 1 286 ? -13.813 13.820 -0.927 1.00 78.19 286 GLU A O 1
ATOM 2154 N N . GLN A 1 287 ? -12.822 15.406 -2.152 1.00 80.00 287 GLN A N 1
ATOM 2155 C CA . GLN A 1 287 ? -13.087 14.793 -3.453 1.00 80.00 287 GLN A CA 1
ATOM 2156 C C . GLN A 1 287 ? -12.481 13.384 -3.600 1.00 80.00 287 GLN A C 1
ATOM 2158 O O . GLN A 1 287 ? -13.103 12.495 -4.182 1.00 80.00 287 GLN A O 1
ATOM 2163 N N . GLY A 1 288 ? -11.265 13.169 -3.093 1.00 79.19 288 GLY A N 1
ATOM 2164 C CA . GLY A 1 288 ? -10.597 11.871 -3.093 1.00 79.19 288 GLY A CA 1
ATOM 2165 C C . GLY A 1 288 ? -11.334 10.842 -2.239 1.00 79.19 288 GLY A C 1
ATOM 2166 O O . GLY A 1 288 ? -11.544 9.716 -2.696 1.00 79.19 288 GLY A O 1
ATOM 2167 N N . LEU A 1 289 ? -11.790 11.246 -1.050 1.00 80.75 289 LEU A N 1
ATOM 2168 C CA . LEU A 1 289 ? -12.590 10.394 -0.171 1.00 80.75 289 LEU A CA 1
ATOM 2169 C C . LEU A 1 289 ? -13.929 10.034 -0.825 1.00 80.75 289 LEU A C 1
ATOM 2171 O O . LEU A 1 289 ? -14.275 8.858 -0.908 1.00 80.75 289 LEU A O 1
ATOM 2175 N N . GLN A 1 290 ? -14.634 11.029 -1.374 1.00 83.31 290 GLN A N 1
ATOM 2176 C CA . GLN A 1 290 ? -15.909 10.834 -2.075 1.00 83.31 290 GLN A CA 1
ATOM 2177 C C . GLN A 1 290 ? -15.770 9.903 -3.285 1.00 83.31 290 GLN A C 1
ATOM 2179 O O . GLN A 1 290 ? -16.617 9.042 -3.512 1.00 83.31 290 GLN A O 1
ATOM 2184 N N . SER A 1 291 ? -14.668 10.007 -4.034 1.00 84.62 291 SER A N 1
ATOM 2185 C CA . SER A 1 291 ? -14.385 9.104 -5.155 1.00 84.62 291 SER A CA 1
ATOM 2186 C C . SER A 1 291 ? -14.278 7.640 -4.713 1.00 84.62 291 SER A C 1
ATOM 2188 O O . SER A 1 291 ? -14.797 6.745 -5.385 1.00 84.62 291 SER A O 1
ATOM 2190 N N . VAL A 1 292 ? -13.626 7.382 -3.576 1.00 86.38 292 VAL A N 1
ATOM 2191 C CA . VAL A 1 292 ? -13.506 6.029 -3.016 1.00 86.38 292 VAL A CA 1
ATOM 2192 C C . VAL A 1 292 ? -14.843 5.553 -2.467 1.00 86.38 292 VAL A C 1
ATOM 2194 O O . VAL A 1 292 ? -15.268 4.460 -2.818 1.00 86.38 292 VAL A O 1
ATOM 2197 N N . ILE A 1 293 ? -15.551 6.385 -1.704 1.00 85.50 293 ILE A N 1
ATOM 2198 C CA . ILE A 1 293 ? -16.905 6.117 -1.193 1.00 85.50 293 ILE A CA 1
ATOM 2199 C C . ILE A 1 293 ? -17.852 5.686 -2.317 1.00 85.50 293 ILE A C 1
ATOM 2201 O O . ILE A 1 293 ? -18.503 4.645 -2.218 1.00 85.50 293 ILE A O 1
ATOM 2205 N N . GLN A 1 294 ? -17.867 6.438 -3.419 1.00 85.19 294 GLN A N 1
ATOM 2206 C CA . GLN A 1 294 ? -18.703 6.145 -4.578 1.00 85.19 294 GLN A CA 1
ATOM 2207 C C . GLN A 1 294 ? -18.337 4.799 -5.218 1.00 85.19 294 GLN A C 1
ATOM 2209 O O . GLN A 1 294 ? -19.220 4.026 -5.579 1.00 85.19 294 GLN A O 1
ATOM 2214 N N . ARG A 1 295 ? -17.040 4.489 -5.334 1.00 84.62 295 ARG A N 1
ATOM 2215 C CA . ARG A 1 295 ? -16.552 3.204 -5.870 1.00 84.62 295 ARG A CA 1
ATOM 2216 C C . ARG A 1 295 ? -16.811 2.021 -4.946 1.00 84.62 295 ARG A C 1
ATOM 2218 O O . ARG A 1 295 ? -16.967 0.906 -5.431 1.00 84.62 295 ARG A O 1
ATOM 2225 N N . LEU A 1 296 ? -16.845 2.260 -3.640 1.00 84.50 296 LEU A N 1
ATOM 2226 C CA . LEU A 1 296 ? -17.290 1.289 -2.648 1.00 84.50 296 LEU A CA 1
ATOM 2227 C C . LEU A 1 296 ? -18.827 1.120 -2.691 1.00 84.50 296 LEU A C 1
ATOM 2229 O O . LEU A 1 296 ? -19.363 0.199 -2.089 1.00 84.50 296 LEU A O 1
ATOM 2233 N N . GLY A 1 297 ? -19.571 1.979 -3.397 1.00 80.06 297 GLY A N 1
ATOM 2234 C CA . GLY A 1 297 ? -21.037 1.930 -3.400 1.00 80.06 297 GLY A CA 1
ATOM 2235 C C . GLY A 1 297 ? -21.644 2.243 -2.027 1.00 80.06 297 GLY A C 1
ATOM 2236 O O . GLY A 1 297 ? -22.746 1.791 -1.711 1.00 80.06 297 GLY A O 1
ATOM 2237 N N . LEU A 1 298 ? -20.910 2.989 -1.196 1.00 74.69 298 LEU A N 1
ATOM 2238 C CA . LEU A 1 298 ? -21.382 3.467 0.096 1.00 74.69 298 LEU A CA 1
ATOM 2239 C C . LEU A 1 298 ? -22.291 4.677 -0.125 1.00 74.69 298 LEU A C 1
ATOM 2241 O O . LEU A 1 298 ? -21.903 5.644 -0.778 1.00 74.69 298 LEU A O 1
ATOM 2245 N N . HIS A 1 299 ? -23.490 4.626 0.447 1.00 61.44 299 HIS A N 1
ATOM 2246 C CA . HIS A 1 299 ? -24.376 5.780 0.550 1.00 61.44 299 HIS A CA 1
ATOM 2247 C C . HIS A 1 299 ? -24.398 6.214 2.013 1.00 61.44 299 HIS A C 1
ATOM 2249 O O . HIS A 1 299 ? -24.752 5.413 2.880 1.00 61.44 299 HIS A O 1
ATOM 2255 N N . PHE A 1 300 ? -23.959 7.445 2.272 1.00 54.81 300 PHE A N 1
ATOM 2256 C CA . PHE A 1 300 ? -24.147 8.103 3.559 1.00 54.81 300 PHE A CA 1
ATOM 2257 C C . PHE A 1 300 ? -25.496 8.816 3.501 1.00 54.81 300 PHE A C 1
ATOM 2259 O O . PHE A 1 300 ? -25.678 9.676 2.638 1.00 54.81 300 PHE A O 1
ATOM 2266 N N . ASP A 1 301 ? -26.428 8.382 4.348 1.00 48.69 301 ASP A N 1
ATOM 2267 C CA . ASP A 1 301 ? -27.704 9.068 4.578 1.00 48.69 301 ASP A CA 1
ATOM 2268 C C . ASP A 1 301 ? -27.506 10.252 5.536 1.00 48.69 301 ASP A C 1
ATOM 2270 O O . ASP A 1 301 ? -26.702 10.106 6.490 1.00 48.69 301 ASP A O 1
#

Secondary structure (DSSP, 8-state):
----SHHHHHHHHHHHHHHHHHH-SBS-TTSTTB--SGGGS-------S-----HHHHHHHHHHHH-SS--HHHHHTT----HHHHTS-HHHHHHHHHHHHHHHH---HHHHHHHHHHHHHHHHHHHHHHHHHHHHHHHHHHHHHHTTS-----SSSS------------------------------------------------PPPHHHHTS------TTTHHHHHHHHHHHHHHHH-HHHHTS-HHHHHHHHHHHTT--HHHHHHHHHHHHHHTTT--PPPHHHHHHHHHHTT----

Radius of gyration: 23.39 Å; chains: 1; bounding box: 65×63×64 Å